Protein AF-A0A2S2NWE6-F1 (afdb_monomer)

pLDDT: mean 87.77, std 10.12, range [41.91, 96.5]

Solvent-accessible surface area (backbone atoms only — not comparable to full-atom values): 11213 Å² total; per-residue (Å²): 82,78,53,74,57,95,92,45,73,48,79,48,67,62,91,82,58,74,83,81,77,76,76,78,58,93,59,96,63,55,75,64,57,51,50,30,52,49,41,49,50,48,52,53,52,53,48,51,53,49,47,51,54,54,51,46,44,46,65,46,45,51,48,52,47,60,73,67,59,73,51,54,71,68,56,49,44,50,58,53,63,54,52,67,64,50,49,51,53,51,50,55,45,50,50,54,54,50,51,48,33,73,72,20,73,84,57,55,66,86,81,57,64,68,58,50,66,66,44,54,72,63,52,57,62,52,54,62,40,60,73,42,44,63,59,15,51,54,50,51,50,51,42,60,77,74,31,68,66,48,43,52,52,52,53,57,37,27,68,38,76,88,51,70,63,49,59,72,74,72,54,72,49,44,64,63,56,47,65,68,42,46,64,62,52,49,55,55,50,65,65,126

Nearest PDB structures (foldseek):
  1ki1-assembly2_D  TM=9.615E-01  e=1.460E-11  Homo sapiens
  7csr-assembly1_A  TM=9.207E-01  e=4.619E-09  Mus musculus
  7cso-assembly2_B  TM=9.139E-01  e=5.084E-09  Mus musculus
  1txd-assembly1_A  TM=9.450E-01  e=7.464E-08  Homo sapiens
  3kz1-assembly2_B  TM=9.283E-01  e=2.860E-07  Homo sapiens

InterPro domains:
  IPR000219 Dbl homology domain [PF00621] (40-190)
  IPR000219 Dbl homology domain [PS50010] (35-192)
  IPR000219 Dbl homology domain [SM00325] (39-192)
  IPR000219 Dbl homology domain [cd00160] (36-187)
  IPR001452 SH3 domain [PS50002] (1-22)
  IPR035899 Dbl homology (DH) domain superfamily [G3DSA:1.20.900.10] (24-191)
  IPR035899 Dbl homology (DH) domain superfamily [SSF48065] (24-189)
  IPR036028 SH3-like domain superfamily [SSF50044] (1-29)
  IPR051480 Endocytic & GEF Adapter [PTHR46006] (25-188)

Sequence (192 aa):
WRGELNGKTGLFPSNYVAPLSEVTIKVKLNKEERKRQQHIHELITTEQAYIEDMTAVHEVFEKPLHESGVLTTSDITKIFINWEEIIECNQIFLTSLRVRRDMSPAGIVRIVGDILCEHFPRMTRYVRFCSCQLNAAITLQKLTETNPAFCEVTKRCQSDSRIKGLPLSSFLIKPMQRITKYPLLVQKVCIK

Organism: Schizaphis graminum (NCBI:txid13262)

Mean predicted aligned error: 9.36 Å

Foldseek 3Di:
DWDDDPNDTDDDDPVVDDPPPPLPQVDPDDPLLVQLLVLLVVVLVVLVVLLLLLVLCCVLPLVLCVVVPLDDPVLSCLQCVCSVLQSVLSVVLSVVSVVQQVPDVSSRRPDDVVSVVVRVVSLCSLVRLVVSLVVSLVSVVCCCVPRVVSVVSQQVSLVDVSNVNDGPNVSSCSSVVVVVCVVVSVCSNPDD

Secondary structure (DSSP, 8-state):
-EEEETTEEEE--GGG----------S---HHHHHHHHHHHHHHHHHHHHHHHHHHHIIIIIHHHHHT-SS-HHHHHHHHTTHHHHHHHHHHHHHHHHHHHHHSGGG-----HHHHHHHGGGGGHHHHHHHHHHHHHHHHHHHHHH-HHHHHHHHHHHTSGGGTT--HHHHHTHHHHHHHHHHHHHHHHS--

Structure (mmCIF, N/CA/C/O backbone):
data_AF-A0A2S2NWE6-F1
#
_entry.id   AF-A0A2S2NWE6-F1
#
loop_
_atom_site.group_PDB
_atom_site.id
_atom_site.type_symbol
_atom_site.label_atom_id
_atom_site.label_alt_id
_atom_site.label_comp_id
_atom_site.label_asym_id
_atom_site.label_entity_id
_atom_site.label_seq_id
_atom_site.pdbx_PDB_ins_code
_atom_site.Cartn_x
_atom_site.Cartn_y
_atom_site.Cartn_z
_atom_site.occupancy
_atom_site.B_iso_or_equiv
_atom_site.auth_seq_id
_atom_site.auth_comp_id
_atom_site.auth_asym_id
_atom_site.auth_atom_id
_atom_site.pdbx_PDB_model_num
ATOM 1 N N . TRP A 1 1 ? 30.248 -16.350 9.557 1.00 78.00 1 TRP A N 1
ATOM 2 C CA . TRP A 1 1 ? 30.190 -17.089 8.280 1.00 78.00 1 TRP A CA 1
ATOM 3 C C . TRP A 1 1 ? 31.603 -17.450 7.853 1.00 78.00 1 TRP A C 1
ATOM 5 O O . TRP A 1 1 ? 32.515 -16.695 8.162 1.00 78.00 1 TRP A O 1
ATOM 15 N N . ARG A 1 2 ? 31.812 -18.613 7.224 1.00 85.12 2 ARG A N 1
ATOM 16 C CA . ARG A 1 2 ? 33.107 -19.009 6.639 1.00 85.12 2 ARG A CA 1
ATOM 17 C C . ARG A 1 2 ? 33.067 -18.721 5.140 1.00 85.12 2 ARG A C 1
ATOM 19 O O . ARG A 1 2 ? 32.047 -19.001 4.520 1.00 85.12 2 ARG A O 1
ATOM 26 N N . GLY A 1 3 ? 34.150 -18.212 4.563 1.00 85.50 3 GLY A N 1
ATOM 27 C CA . GLY A 1 3 ? 34.269 -18.088 3.108 1.00 85.50 3 GLY A CA 1
ATOM 28 C C . GLY A 1 3 ? 35.688 -17.806 2.645 1.00 85.50 3 GLY A C 1
ATOM 29 O O . GLY A 1 3 ? 36.614 -17.733 3.454 1.00 85.50 3 GLY A O 1
ATOM 30 N N . GLU A 1 4 ? 35.842 -17.703 1.331 1.00 90.06 4 GLU A N 1
ATOM 31 C CA . GLU A 1 4 ? 37.127 -17.654 0.642 1.00 90.06 4 GLU A CA 1
ATOM 32 C C . GLU A 1 4 ? 37.189 -16.441 -0.293 1.00 90.06 4 GLU A C 1
ATOM 34 O O . GLU A 1 4 ? 36.226 -16.144 -1.001 1.00 90.06 4 GLU A O 1
ATOM 39 N N . LEU A 1 5 ? 38.326 -15.742 -0.300 1.00 81.06 5 LEU A N 1
ATOM 40 C CA . LEU A 1 5 ? 38.621 -14.673 -1.252 1.00 81.06 5 LEU A CA 1
ATOM 41 C C . LEU A 1 5 ? 40.084 -14.776 -1.694 1.00 81.06 5 LEU A C 1
ATOM 43 O O . LEU A 1 5 ? 40.988 -14.747 -0.859 1.00 81.06 5 LEU A O 1
ATOM 47 N N . ASN A 1 6 ? 40.321 -14.876 -3.005 1.00 83.06 6 ASN A N 1
ATOM 48 C CA . ASN A 1 6 ? 41.659 -14.998 -3.606 1.00 83.06 6 ASN A CA 1
ATOM 49 C C . ASN A 1 6 ? 42.508 -16.126 -2.982 1.00 83.06 6 ASN A C 1
ATOM 51 O O . ASN A 1 6 ? 43.669 -15.915 -2.629 1.00 83.06 6 ASN A O 1
ATOM 55 N N . GLY A 1 7 ? 41.910 -17.307 -2.785 1.00 85.81 7 GLY A N 1
ATOM 56 C CA . GLY A 1 7 ? 42.586 -18.478 -2.214 1.00 85.81 7 GLY A CA 1
ATOM 57 C C . GLY A 1 7 ? 42.833 -18.409 -0.703 1.00 85.81 7 GLY A C 1
ATOM 58 O O . GLY A 1 7 ? 43.419 -19.326 -0.133 1.00 85.81 7 GLY A O 1
ATOM 59 N N . LYS A 1 8 ? 42.400 -17.339 -0.021 1.00 83.06 8 LYS A N 1
ATOM 60 C CA . LYS A 1 8 ? 42.476 -17.222 1.440 1.00 83.06 8 LYS A CA 1
ATOM 61 C C . LYS A 1 8 ? 41.114 -17.513 2.054 1.00 83.06 8 LYS A C 1
ATOM 63 O O . LYS A 1 8 ? 40.145 -16.808 1.781 1.00 83.06 8 LYS A O 1
ATOM 68 N N . THR A 1 9 ? 41.058 -18.530 2.911 1.00 92.75 9 THR A N 1
ATOM 69 C CA . THR A 1 9 ? 39.847 -18.906 3.655 1.00 92.75 9 THR A CA 1
ATOM 70 C C . THR A 1 9 ? 39.841 -18.261 5.039 1.00 92.75 9 THR A C 1
ATOM 72 O O . THR A 1 9 ? 40.852 -18.289 5.739 1.00 92.75 9 THR A O 1
ATOM 75 N N . GLY A 1 10 ? 38.698 -17.716 5.461 1.00 91.75 10 GLY A N 1
ATOM 76 C CA . GLY A 1 10 ? 38.548 -17.075 6.766 1.00 91.75 10 GLY A CA 1
ATOM 77 C C . GLY A 1 10 ? 37.114 -17.050 7.294 1.00 91.75 10 GLY A C 1
ATOM 78 O O . GLY A 1 10 ? 36.158 -17.429 6.613 1.00 91.75 10 GLY A O 1
ATOM 79 N N . LEU A 1 11 ? 36.978 -16.608 8.545 1.00 91.38 11 LEU A N 1
ATOM 80 C CA . LEU A 1 11 ? 35.694 -16.310 9.175 1.00 91.38 11 LEU A CA 1
ATOM 81 C C . LEU A 1 11 ? 35.409 -14.813 9.051 1.00 91.38 11 LEU A C 1
ATOM 83 O O . LEU A 1 11 ? 36.285 -13.995 9.315 1.00 91.38 11 LEU A O 1
ATOM 87 N N . PHE A 1 12 ? 34.179 -14.457 8.691 1.00 86.44 12 PHE A N 1
ATOM 88 C CA . PHE A 1 12 ? 33.716 -13.074 8.643 1.00 86.44 12 PHE A CA 1
ATOM 89 C C . PHE A 1 12 ? 32.354 -12.907 9.339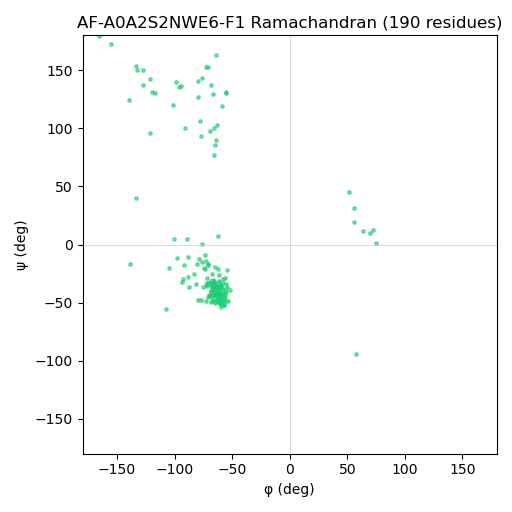 1.00 86.44 12 PHE A C 1
ATOM 91 O O . PHE A 1 12 ? 31.544 -13.850 9.370 1.00 86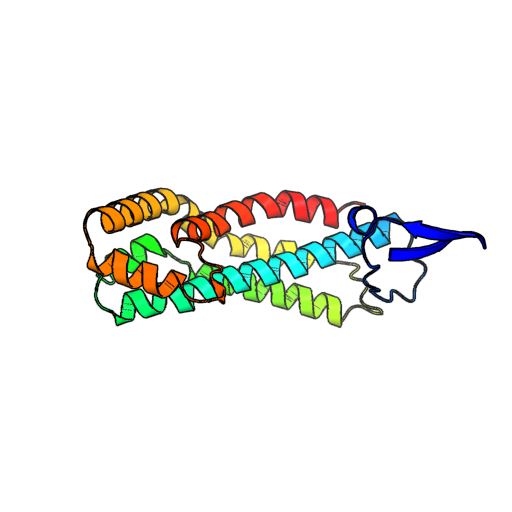.44 12 PHE A O 1
ATOM 98 N N . PRO A 1 13 ? 32.079 -11.724 9.916 1.00 82.69 13 PRO A N 1
ATOM 99 C CA . PRO A 1 13 ? 30.805 -11.443 10.571 1.00 82.69 13 PRO A CA 1
ATOM 100 C C . PRO A 1 13 ? 29.640 -11.374 9.569 1.00 82.69 13 PRO A C 1
ATOM 102 O O . PRO A 1 13 ? 29.756 -10.763 8.507 1.00 82.69 13 PRO A O 1
ATOM 105 N N . SER A 1 14 ? 28.495 -11.977 9.909 1.00 76.19 14 SER A N 1
ATOM 106 C CA . SER A 1 14 ? 27.290 -12.008 9.052 1.00 76.19 14 SER A CA 1
ATOM 107 C C . SER A 1 14 ? 26.770 -10.623 8.693 1.00 76.19 14 SER A C 1
ATOM 109 O O . SER A 1 14 ? 26.195 -10.433 7.636 1.00 76.19 14 SER A O 1
ATOM 111 N N . ASN A 1 15 ? 26.919 -9.666 9.605 1.00 77.94 15 ASN A N 1
ATOM 112 C CA . ASN A 1 15 ? 26.377 -8.315 9.494 1.00 77.94 15 ASN A CA 1
ATOM 113 C C . ASN A 1 15 ? 27.129 -7.433 8.485 1.00 77.94 15 ASN A C 1
ATOM 115 O O . ASN A 1 15 ? 26.659 -6.344 8.176 1.00 77.94 15 ASN A O 1
ATOM 119 N N . TYR A 1 16 ? 28.271 -7.897 7.969 1.00 70.62 16 TYR A N 1
ATOM 120 C CA . TYR A 1 16 ? 29.040 -7.220 6.920 1.00 70.62 16 TYR A CA 1
ATOM 121 C C . TYR A 1 16 ? 28.811 -7.834 5.531 1.00 70.62 16 TYR A C 1
ATOM 123 O O . TYR A 1 16 ? 29.454 -7.423 4.567 1.00 70.62 16 TYR A O 1
ATOM 131 N N . VAL A 1 17 ? 27.906 -8.812 5.411 1.00 73.88 17 VAL A N 1
ATOM 132 C CA . VAL A 1 17 ? 27.570 -9.464 4.143 1.00 73.88 17 VAL A CA 1
ATOM 133 C C . VAL A 1 17 ? 26.059 -9.579 3.958 1.00 73.88 17 VAL A C 1
ATOM 135 O O . VAL A 1 17 ? 25.299 -9.666 4.917 1.00 73.88 17 VAL A O 1
ATOM 138 N N . ALA A 1 18 ? 25.620 -9.626 2.706 1.00 68.38 18 ALA A N 1
ATOM 139 C CA . ALA A 1 18 ? 24.271 -10.040 2.346 1.00 68.38 18 ALA A CA 1
ATOM 140 C C . ALA A 1 18 ? 24.380 -11.240 1.396 1.00 68.38 18 ALA A C 1
ATOM 142 O O . ALA A 1 18 ? 25.287 -11.245 0.555 1.00 68.38 18 ALA A O 1
ATOM 143 N N . PRO A 1 19 ? 23.493 -12.247 1.492 1.00 68.19 19 PRO A N 1
ATOM 144 C CA . PRO A 1 19 ? 23.399 -13.274 0.466 1.00 68.19 19 PRO A CA 1
ATOM 145 C C . PRO A 1 19 ? 23.170 -12.591 -0.882 1.00 68.19 19 PRO A C 1
ATOM 147 O O . PRO A 1 19 ? 22.274 -11.750 -1.004 1.00 68.19 19 PRO A O 1
ATOM 150 N N . LEU A 1 20 ? 23.957 -12.948 -1.897 1.00 56.75 20 LEU A N 1
ATOM 151 C CA . LEU A 1 20 ? 23.545 -12.66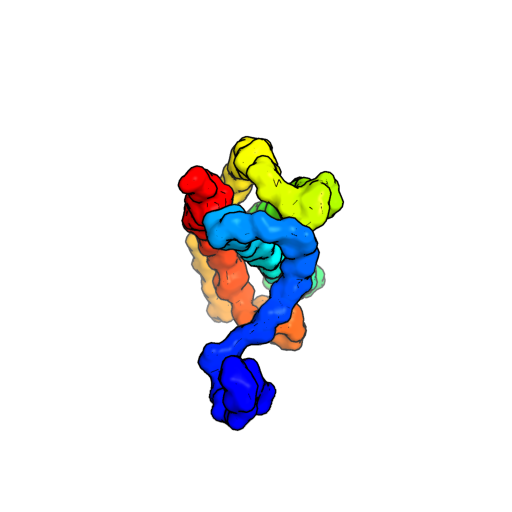8 -3.265 1.00 56.75 20 LEU A CA 1
ATOM 152 C C . LEU A 1 20 ? 22.263 -13.470 -3.494 1.00 56.75 20 LEU A C 1
ATOM 154 O O . LEU A 1 20 ? 22.302 -14.684 -3.661 1.00 56.75 20 LEU A O 1
ATOM 158 N N . SER A 1 21 ? 21.115 -12.793 -3.463 1.00 53.19 21 SER A N 1
ATOM 159 C CA . SER A 1 21 ? 19.930 -13.317 -4.127 1.00 53.19 21 SER A CA 1
ATOM 160 C C . SER A 1 21 ? 20.269 -13.313 -5.610 1.00 53.19 21 SER A C 1
ATOM 162 O O . SER A 1 21 ? 20.303 -12.266 -6.259 1.00 53.19 21 SER A O 1
ATOM 164 N N . GLU A 1 22 ? 20.642 -14.477 -6.133 1.00 45.78 22 GLU A N 1
ATOM 165 C CA . GLU A 1 22 ? 20.816 -14.660 -7.564 1.00 45.78 22 GLU A CA 1
ATOM 166 C C . GLU A 1 22 ? 19.458 -14.468 -8.238 1.00 45.78 22 GLU A C 1
ATOM 168 O O . GLU A 1 22 ? 18.701 -15.403 -8.472 1.00 45.78 22 GLU A O 1
ATOM 173 N N . VAL A 1 23 ? 19.153 -13.231 -8.617 1.00 48.88 23 VAL A N 1
ATOM 174 C CA . VAL A 1 23 ? 18.440 -13.038 -9.870 1.00 48.88 23 VAL A CA 1
ATOM 175 C C . VAL A 1 23 ? 19.466 -13.421 -10.930 1.00 48.88 23 VAL A C 1
ATOM 177 O O . VAL A 1 23 ? 20.381 -12.648 -11.215 1.00 48.88 23 VAL A O 1
ATOM 180 N N . THR A 1 24 ? 19.397 -14.656 -11.433 1.00 41.91 24 THR A N 1
ATOM 181 C CA . THR A 1 24 ? 20.299 -15.179 -12.467 1.00 41.91 24 THR A CA 1
ATOM 182 C C . THR A 1 24 ? 20.073 -14.418 -13.775 1.00 41.91 24 THR A C 1
ATOM 184 O O . THR A 1 24 ? 19.440 -14.900 -14.714 1.00 41.91 24 THR A O 1
ATOM 187 N N . ILE A 1 25 ? 20.594 -13.197 -13.862 1.00 50.50 25 ILE A N 1
ATOM 188 C CA . ILE A 1 25 ? 20.635 -12.442 -15.106 1.00 50.50 25 ILE A CA 1
ATOM 189 C C . ILE A 1 25 ? 21.785 -13.035 -15.926 1.00 50.50 25 ILE A C 1
ATOM 191 O O . ILE A 1 25 ? 22.940 -12.645 -15.774 1.00 50.50 25 ILE A O 1
ATOM 195 N N . LYS A 1 26 ? 21.471 -14.005 -16.798 1.00 48.44 26 LYS A N 1
ATOM 196 C CA . LYS A 1 26 ? 22.408 -14.696 -17.719 1.00 48.44 26 LYS A CA 1
ATOM 197 C C . LYS A 1 26 ? 23.082 -13.774 -18.759 1.00 48.44 26 LYS A C 1
ATOM 199 O O . LYS A 1 26 ? 23.771 -14.252 -19.654 1.00 48.44 26 LYS A O 1
ATOM 204 N N . VAL A 1 27 ? 22.903 -12.459 -18.660 1.00 56.19 27 VAL A N 1
ATOM 205 C CA . VAL A 1 27 ? 23.413 -11.456 -19.601 1.00 56.19 27 VAL A CA 1
ATOM 206 C C . VAL A 1 27 ? 24.391 -10.547 -18.859 1.00 56.19 27 VAL A C 1
ATOM 208 O O . VAL A 1 27 ? 24.069 -10.033 -17.788 1.00 56.19 27 VAL A O 1
ATOM 211 N N . LYS A 1 28 ? 25.589 -10.316 -19.417 1.00 61.81 28 LYS A N 1
ATOM 212 C CA . LYS A 1 28 ? 26.537 -9.313 -18.899 1.00 61.81 28 LYS A CA 1
ATOM 213 C C . LYS A 1 28 ? 25.936 -7.909 -19.054 1.00 61.81 28 LYS A C 1
ATOM 215 O O . LYS A 1 28 ? 26.174 -7.231 -20.045 1.00 61.81 28 LYS A O 1
ATOM 220 N N . LEU A 1 29 ? 25.139 -7.487 -18.077 1.00 71.12 29 LEU A N 1
ATOM 221 C CA . LEU A 1 29 ? 24.645 -6.118 -17.964 1.00 71.12 29 LEU A CA 1
ATOM 222 C C . LEU A 1 29 ? 25.752 -5.197 -17.444 1.00 71.12 29 LEU A C 1
ATOM 224 O O . LEU A 1 29 ? 26.529 -5.590 -16.564 1.00 71.12 29 LEU A O 1
ATOM 228 N N . ASN A 1 30 ? 25.798 -3.963 -17.954 1.00 81.69 30 ASN A N 1
ATOM 229 C CA . ASN A 1 30 ? 26.640 -2.923 -17.371 1.00 81.69 30 ASN A CA 1
ATOM 230 C C . ASN A 1 30 ? 26.160 -2.596 -15.936 1.00 81.69 30 ASN A C 1
ATOM 232 O O . ASN A 1 30 ? 25.067 -2.977 -15.503 1.00 81.69 30 ASN A O 1
ATOM 236 N N . LYS A 1 31 ? 27.016 -1.931 -15.153 1.00 84.06 31 LYS A N 1
ATOM 237 C CA . LYS A 1 31 ? 26.739 -1.635 -13.737 1.00 84.06 31 LYS A CA 1
ATOM 238 C C . LYS A 1 31 ? 25.464 -0.798 -13.557 1.00 84.06 31 LYS A C 1
ATOM 240 O O . LYS A 1 31 ? 24.743 -1.000 -12.583 1.00 84.06 31 LYS A O 1
ATOM 245 N N . GLU A 1 32 ? 25.193 0.103 -14.496 1.00 85.19 32 GLU A N 1
ATOM 246 C CA . GLU A 1 32 ? 24.025 0.989 -14.504 1.00 85.19 32 GLU A CA 1
ATOM 247 C C . GLU A 1 32 ? 22.727 0.216 -14.737 1.00 85.19 32 GLU A C 1
ATOM 249 O O . GLU A 1 32 ? 21.809 0.316 -13.927 1.00 85.19 32 GLU A O 1
ATOM 254 N N . GLU A 1 33 ? 22.674 -0.646 -15.753 1.00 85.56 33 GLU A N 1
ATOM 255 C CA . GLU A 1 33 ? 21.485 -1.440 -16.062 1.00 85.56 33 GLU A CA 1
ATOM 256 C C . GLU A 1 33 ? 21.201 -2.464 -14.963 1.00 85.56 33 GLU A C 1
ATOM 258 O O . GLU A 1 33 ? 20.048 -2.661 -14.593 1.00 85.56 33 GLU A O 1
ATOM 263 N N . ARG A 1 34 ? 22.234 -3.054 -14.343 1.00 86.44 34 ARG A N 1
ATOM 264 C CA . ARG A 1 34 ? 22.037 -3.909 -13.160 1.00 86.44 34 ARG A CA 1
ATOM 265 C C . ARG A 1 34 ? 21.370 -3.141 -12.017 1.00 86.44 34 ARG A C 1
ATOM 267 O O . ARG A 1 34 ? 20.452 -3.659 -11.385 1.00 86.44 34 ARG A O 1
ATOM 274 N N . LYS A 1 35 ? 21.817 -1.908 -11.761 1.00 88.50 35 LYS A N 1
ATOM 275 C CA . LYS A 1 35 ? 21.239 -1.044 -10.726 1.00 88.50 35 LYS A CA 1
ATOM 276 C C . LYS A 1 35 ? 19.800 -0.647 -11.075 1.00 88.50 35 LYS A C 1
ATOM 278 O O . LYS A 1 35 ? 18.936 -0.684 -10.205 1.00 88.50 35 LYS A O 1
ATOM 283 N N . ARG A 1 36 ? 19.517 -0.350 -12.347 1.00 90.12 36 ARG A N 1
ATOM 284 C CA . ARG A 1 36 ? 18.162 -0.053 -12.829 1.00 90.12 36 ARG A CA 1
ATOM 285 C C . ARG A 1 36 ? 17.220 -1.244 -12.644 1.00 90.12 36 ARG A C 1
ATOM 287 O O . ARG A 1 36 ? 16.141 -1.074 -12.084 1.00 90.12 36 ARG A O 1
ATOM 294 N N . GLN A 1 37 ? 17.649 -2.454 -13.011 1.00 90.81 37 GLN A N 1
ATOM 295 C CA . GLN A 1 37 ? 16.872 -3.679 -12.778 1.00 90.81 37 GLN A CA 1
ATOM 296 C C . GLN A 1 37 ? 16.632 -3.934 -11.283 1.00 90.81 37 GLN A C 1
ATOM 298 O O . GLN A 1 37 ? 15.529 -4.317 -10.895 1.00 90.81 37 GLN A O 1
ATOM 303 N N . GLN A 1 38 ? 17.615 -3.648 -10.423 1.00 90.56 38 GLN A N 1
ATOM 304 C CA . GLN A 1 38 ? 17.435 -3.734 -8.972 1.00 90.56 38 GLN A CA 1
ATOM 305 C C . GLN A 1 38 ? 16.373 -2.747 -8.464 1.00 90.56 38 GLN A C 1
ATOM 307 O O . GLN A 1 38 ? 15.548 -3.128 -7.638 1.00 90.56 38 GLN A O 1
ATOM 312 N N . HIS A 1 39 ? 16.341 -1.515 -8.978 1.00 91.56 39 HIS A N 1
ATOM 313 C CA . HIS A 1 39 ? 15.309 -0.534 -8.623 1.00 91.56 39 HIS A CA 1
ATOM 314 C C . HIS A 1 39 ? 13.914 -0.920 -9.133 1.00 91.56 39 HIS A C 1
ATOM 316 O O . HIS A 1 39 ? 12.929 -0.705 -8.431 1.00 91.56 39 HIS A O 1
ATOM 322 N N . ILE A 1 40 ? 13.810 -1.539 -10.313 1.00 91.75 40 ILE A N 1
ATOM 323 C CA . ILE A 1 40 ? 12.538 -2.084 -10.820 1.00 91.75 40 ILE A CA 1
ATOM 324 C C . ILE A 1 40 ? 12.057 -3.232 -9.925 1.00 91.75 40 ILE A C 1
ATOM 326 O O . ILE A 1 40 ? 10.887 -3.288 -9.549 1.00 91.75 40 ILE A O 1
ATOM 330 N N . HIS A 1 41 ? 12.964 -4.126 -9.531 1.00 91.81 41 HIS A N 1
ATOM 331 C CA . HIS A 1 41 ? 12.648 -5.207 -8.606 1.00 91.81 41 HIS A CA 1
ATOM 332 C C . HIS A 1 41 ? 12.227 -4.680 -7.224 1.00 91.81 41 HIS A C 1
ATOM 334 O O . HIS A 1 41 ? 11.253 -5.164 -6.647 1.00 91.81 41 HIS A O 1
ATOM 340 N N . GLU A 1 42 ? 12.924 -3.667 -6.703 1.00 93.31 42 GLU A N 1
ATOM 341 C CA . GLU A 1 42 ? 12.571 -2.957 -5.468 1.00 93.31 42 GLU A CA 1
ATOM 342 C C . GLU A 1 42 ? 11.167 -2.342 -5.569 1.00 93.31 42 GLU A C 1
ATOM 344 O O . GLU A 1 42 ? 10.358 -2.511 -4.657 1.00 93.31 42 GLU A O 1
ATOM 349 N N . LEU A 1 43 ? 10.832 -1.694 -6.690 1.00 93.25 43 LEU A N 1
ATOM 350 C CA . LEU A 1 43 ? 9.496 -1.149 -6.930 1.00 93.25 43 LEU A CA 1
ATOM 351 C C . LEU A 1 43 ? 8.426 -2.246 -6.834 1.00 93.25 43 LEU A C 1
ATOM 353 O O . LEU A 1 43 ? 7.500 -2.102 -6.041 1.00 93.25 43 LEU A O 1
ATOM 357 N N . ILE A 1 44 ? 8.587 -3.357 -7.562 1.00 94.00 44 ILE A N 1
ATOM 358 C CA . ILE A 1 44 ? 7.631 -4.480 -7.563 1.00 94.00 44 ILE A CA 1
ATOM 359 C C . ILE A 1 44 ? 7.499 -5.106 -6.171 1.00 94.00 44 ILE A C 1
ATOM 361 O O . ILE A 1 44 ? 6.393 -5.351 -5.697 1.00 94.00 44 ILE A O 1
ATOM 365 N N . THR A 1 45 ? 8.626 -5.360 -5.506 1.00 94.69 45 THR A N 1
ATOM 366 C CA . THR A 1 45 ? 8.652 -6.027 -4.197 1.00 94.69 45 THR A CA 1
ATOM 367 C C . THR A 1 45 ? 8.011 -5.153 -3.125 1.00 94.69 45 THR A C 1
ATOM 369 O O . THR A 1 45 ? 7.212 -5.629 -2.323 1.00 94.69 45 THR A O 1
ATOM 372 N N . THR A 1 46 ? 8.327 -3.857 -3.121 1.00 95.31 46 THR A N 1
ATOM 373 C CA . THR A 1 46 ? 7.746 -2.924 -2.150 1.00 95.31 46 THR A CA 1
ATOM 374 C C . THR A 1 46 ? 6.276 -2.629 -2.434 1.00 95.31 46 THR A C 1
ATOM 376 O O . THR A 1 46 ? 5.544 -2.338 -1.494 1.00 95.31 46 THR A O 1
ATOM 379 N N . GLU A 1 47 ? 5.837 -2.702 -3.694 1.00 95.44 47 GLU A N 1
ATOM 380 C CA . GLU A 1 47 ? 4.422 -2.583 -4.063 1.00 95.44 47 GLU A CA 1
ATOM 381 C C . GLU A 1 47 ? 3.627 -3.805 -3.593 1.00 95.44 47 GLU A C 1
ATOM 383 O O . GLU A 1 47 ? 2.582 -3.649 -2.972 1.00 95.44 47 GLU A O 1
ATOM 388 N N . GLN A 1 48 ? 4.168 -5.013 -3.785 1.00 96.00 48 GLN A N 1
ATOM 389 C CA . GLN A 1 48 ? 3.572 -6.239 -3.253 1.00 96.00 48 GLN A CA 1
ATOM 390 C C . GLN A 1 48 ? 3.413 -6.173 -1.732 1.00 96.00 48 GLN A C 1
ATOM 392 O O . GLN A 1 48 ? 2.314 -6.381 -1.231 1.00 96.00 48 GLN A O 1
ATOM 397 N N . ALA A 1 49 ? 4.485 -5.838 -1.008 1.00 95.00 49 ALA A N 1
ATOM 398 C CA . ALA A 1 49 ? 4.438 -5.739 0.450 1.00 95.00 49 ALA A CA 1
ATOM 399 C C . ALA A 1 49 ? 3.448 -4.661 0.928 1.00 95.00 49 ALA A C 1
ATOM 401 O O . ALA A 1 49 ? 2.765 -4.840 1.932 1.00 95.00 49 ALA A O 1
ATOM 402 N N . TYR A 1 50 ? 3.347 -3.543 0.199 1.00 95.56 50 TYR A N 1
ATOM 403 C CA . TYR A 1 50 ? 2.363 -2.506 0.494 1.00 95.56 50 TYR A CA 1
ATOM 404 C C . TYR A 1 50 ? 0.931 -3.028 0.338 1.00 95.56 50 TYR A C 1
ATOM 406 O O . TYR A 1 50 ? 0.129 -2.855 1.249 1.00 95.56 50 TYR A O 1
ATOM 414 N N . ILE A 1 51 ? 0.609 -3.708 -0.764 1.00 95.81 51 ILE A N 1
ATOM 415 C CA . ILE A 1 51 ? -0.739 -4.246 -0.987 1.00 95.81 51 ILE A CA 1
ATOM 416 C C . ILE A 1 51 ? -1.079 -5.354 0.016 1.00 95.81 51 ILE A C 1
ATOM 418 O O . ILE A 1 51 ? -2.208 -5.401 0.499 1.00 95.81 51 ILE A O 1
ATOM 422 N N . GLU A 1 52 ? -0.118 -6.208 0.373 1.00 94.88 52 GLU A N 1
ATOM 423 C CA . GLU A 1 52 ? -0.284 -7.218 1.427 1.00 94.88 52 GLU A CA 1
ATOM 424 C C . GLU A 1 52 ? -0.643 -6.574 2.769 1.00 94.88 52 GLU A C 1
ATOM 426 O O . GLU A 1 52 ? -1.630 -6.971 3.386 1.00 94.88 52 GLU A O 1
ATOM 431 N N . ASP A 1 53 ? 0.095 -5.538 3.185 1.00 94.19 53 ASP A N 1
ATOM 432 C CA . ASP A 1 53 ? -0.202 -4.791 4.412 1.00 94.19 53 ASP A CA 1
ATOM 433 C C . ASP A 1 53 ? -1.606 -4.158 4.355 1.00 94.19 53 ASP A C 1
ATOM 435 O O . ASP A 1 53 ? -2.363 -4.223 5.324 1.00 94.19 53 ASP A O 1
ATOM 439 N N . MET A 1 54 ? -1.973 -3.547 3.224 1.00 94.75 54 MET A N 1
ATOM 440 C CA . MET A 1 54 ? -3.273 -2.889 3.047 1.00 94.75 54 MET A CA 1
ATOM 441 C C . MET A 1 54 ? -4.435 -3.894 3.062 1.00 94.75 54 MET A C 1
ATOM 443 O O . MET A 1 54 ? -5.465 -3.650 3.693 1.00 94.75 54 MET A O 1
ATOM 447 N N . THR A 1 55 ? -4.258 -5.043 2.410 1.00 95.06 55 THR A N 1
ATOM 448 C CA . THR A 1 55 ? -5.250 -6.128 2.362 1.00 95.06 55 THR A CA 1
ATOM 449 C C . THR A 1 55 ? -5.409 -6.780 3.732 1.00 95.06 55 THR A C 1
ATOM 451 O O . THR A 1 55 ? -6.531 -7.022 4.172 1.00 95.06 55 THR A O 1
ATOM 454 N N . ALA A 1 56 ? -4.306 -6.983 4.461 1.00 94.44 56 ALA A N 1
ATOM 455 C CA . ALA A 1 56 ? -4.353 -7.486 5.829 1.00 94.44 56 ALA A CA 1
ATOM 456 C C . ALA A 1 56 ? -5.168 -6.560 6.741 1.00 94.44 56 ALA A C 1
ATOM 458 O O . ALA A 1 56 ? -5.936 -7.042 7.565 1.00 94.44 56 ALA A O 1
ATOM 459 N N . VAL A 1 57 ? -5.069 -5.239 6.571 1.00 94.06 57 VAL A N 1
ATOM 460 C CA . VAL A 1 57 ? -5.878 -4.283 7.346 1.00 94.06 57 VAL A CA 1
ATOM 461 C C . VAL A 1 57 ? -7.368 -4.417 7.045 1.00 94.06 57 VAL A C 1
ATOM 463 O O . VAL A 1 57 ? -8.173 -4.434 7.975 1.00 94.06 57 VAL A O 1
ATOM 466 N N . HIS A 1 58 ? -7.731 -4.554 5.771 1.00 92.81 58 HIS A N 1
ATOM 467 C CA . HIS A 1 58 ? -9.120 -4.769 5.369 1.00 92.81 58 HIS A CA 1
ATOM 468 C C . HIS A 1 58 ? -9.684 -6.066 5.986 1.00 92.81 58 HIS A C 1
ATOM 470 O O . HIS A 1 58 ? -10.764 -6.085 6.572 1.00 92.81 58 HIS A O 1
ATOM 476 N N . GLU A 1 59 ? -8.922 -7.159 5.937 1.00 93.00 59 GLU A N 1
ATOM 477 C CA . GLU A 1 59 ? -9.376 -8.453 6.453 1.00 93.00 59 GLU A CA 1
ATOM 478 C C . GLU A 1 59 ? -9.366 -8.565 7.979 1.00 93.00 59 GLU A C 1
ATOM 480 O O . GLU A 1 59 ? -10.236 -9.224 8.544 1.00 93.00 59 GLU A O 1
ATOM 485 N N . VAL A 1 60 ? -8.378 -7.967 8.644 1.00 93.88 60 VAL A N 1
ATOM 486 C CA . VAL A 1 60 ? -8.159 -8.131 10.088 1.00 93.88 60 VAL A CA 1
ATOM 487 C C . VAL A 1 60 ? -8.839 -7.040 10.902 1.00 93.88 60 VAL A C 1
ATOM 489 O O . VAL A 1 60 ? -9.255 -7.313 12.022 1.00 93.88 60 VAL A O 1
ATOM 492 N N . PHE A 1 61 ? -8.963 -5.817 10.383 1.00 92.25 61 PHE A N 1
ATOM 493 C CA . PHE A 1 61 ? -9.602 -4.715 11.106 1.00 92.25 61 PHE A CA 1
ATOM 494 C C . PHE A 1 61 ? -10.968 -4.364 10.534 1.00 92.25 61 PHE A C 1
ATOM 496 O O . PHE A 1 61 ? -11.941 -4.369 11.281 1.00 92.25 61 PHE A O 1
ATOM 503 N N . GLU A 1 62 ? -11.063 -4.062 9.239 1.00 91.56 62 GLU A N 1
ATOM 504 C CA . GLU A 1 62 ? -12.299 -3.520 8.660 1.00 91.56 62 GLU A CA 1
ATOM 505 C C . GLU A 1 62 ? -13.457 -4.524 8.727 1.00 91.56 62 GLU A C 1
ATOM 507 O O . GLU A 1 62 ? -14.510 -4.192 9.276 1.00 91.56 62 GLU A O 1
ATOM 512 N N . LYS A 1 63 ? -13.248 -5.773 8.281 1.00 91.50 63 LYS A N 1
ATOM 513 C CA . LYS A 1 63 ? -14.285 -6.819 8.351 1.00 91.50 63 LYS A CA 1
ATOM 514 C C . LYS A 1 63 ? -14.741 -7.110 9.790 1.00 91.50 63 LYS A C 1
ATOM 516 O O . LYS A 1 63 ? -15.941 -6.998 10.040 1.00 91.50 63 LYS A O 1
ATOM 521 N N . PRO A 1 64 ? -13.856 -7.381 10.775 1.00 91.25 64 PRO A N 1
ATOM 522 C CA . PRO A 1 64 ? -14.304 -7.637 12.147 1.00 91.25 64 PRO A CA 1
ATOM 523 C C . PRO A 1 64 ? -14.947 -6.423 12.827 1.00 91.25 64 PRO A C 1
ATOM 525 O O . PRO A 1 64 ? -15.854 -6.585 13.644 1.00 91.25 64 PRO A O 1
ATOM 528 N N . LEU A 1 65 ? -14.523 -5.197 12.501 1.00 90.94 65 LEU A N 1
ATOM 529 C CA . LEU A 1 65 ? -15.179 -3.983 13.001 1.00 90.94 65 LEU A CA 1
ATOM 530 C C . LEU A 1 65 ? -16.591 -3.821 12.432 1.00 90.94 65 LEU A C 1
ATOM 532 O O . LEU A 1 65 ? -17.483 -3.383 13.155 1.00 90.94 65 LEU A O 1
ATOM 536 N N . HIS A 1 66 ? -16.805 -4.215 11.177 1.00 89.50 66 HIS A N 1
ATOM 537 C CA . HIS A 1 66 ? -18.128 -4.226 10.564 1.00 89.50 66 HIS A CA 1
ATOM 538 C C . HIS A 1 66 ? -19.027 -5.332 11.142 1.00 89.50 66 HIS A C 1
ATOM 540 O O . HIS A 1 66 ? -20.178 -5.078 11.485 1.00 89.50 66 HIS A O 1
ATOM 546 N N . GLU A 1 67 ? -18.505 -6.551 11.296 1.00 90.88 67 GLU A N 1
ATOM 547 C CA . GLU A 1 67 ? -19.249 -7.715 11.806 1.00 90.88 67 GLU A CA 1
ATOM 548 C C . GLU A 1 67 ? -19.577 -7.620 13.301 1.00 90.88 67 GLU A C 1
ATOM 550 O O . GLU A 1 67 ? -20.628 -8.085 13.736 1.00 90.88 67 GLU A O 1
ATOM 555 N N . SER A 1 68 ? -18.701 -7.004 14.098 1.00 89.62 68 SER A N 1
ATOM 556 C CA . SER A 1 68 ? -18.916 -6.852 15.542 1.00 89.62 68 SER A CA 1
ATOM 557 C C . SER A 1 68 ? -20.019 -5.852 15.901 1.00 89.62 68 SER A C 1
ATOM 559 O O . SER A 1 68 ? -20.479 -5.849 17.041 1.00 89.62 68 SER A O 1
ATOM 561 N N . GLY A 1 69 ? -20.427 -4.984 14.966 1.00 88.44 69 GLY A N 1
ATOM 562 C CA . GLY A 1 69 ? -21.455 -3.965 15.196 1.00 88.44 69 GLY A CA 1
ATOM 563 C C . GLY A 1 69 ? -21.080 -2.906 16.240 1.00 88.44 69 GLY A C 1
ATOM 564 O O . GLY A 1 69 ? -21.940 -2.136 16.662 1.00 88.44 69 GLY A O 1
ATOM 565 N N . VAL A 1 70 ? -19.810 -2.842 16.666 1.00 90.25 70 VAL A N 1
ATOM 566 C CA . VAL A 1 70 ? -19.344 -1.878 17.682 1.00 90.25 70 VAL A CA 1
ATOM 567 C C . VAL A 1 70 ? -19.291 -0.438 17.167 1.00 90.25 70 VAL A C 1
ATOM 569 O O . VAL A 1 70 ? -19.223 0.498 17.965 1.00 90.25 70 VAL A O 1
ATOM 572 N N . LEU A 1 71 ? -19.299 -0.264 15.842 1.00 89.88 71 LEU A N 1
ATOM 573 C CA . LEU A 1 71 ? -19.273 1.015 15.143 1.00 89.88 71 LEU A CA 1
ATOM 574 C C . LEU A 1 71 ? -20.415 1.091 14.133 1.00 89.88 71 LEU A C 1
ATOM 576 O O . LEU A 1 71 ? -20.814 0.089 13.540 1.00 89.88 71 LEU A O 1
ATOM 580 N N . THR A 1 72 ? -20.901 2.307 13.887 1.00 89.94 72 THR A N 1
ATOM 581 C CA . THR A 1 72 ? -21.831 2.544 12.781 1.00 89.94 72 THR A CA 1
ATOM 582 C C . THR A 1 72 ? -21.100 2.435 11.444 1.00 89.94 72 THR A C 1
ATOM 584 O O . THR A 1 72 ? -19.914 2.761 11.349 1.00 89.94 72 THR A O 1
ATOM 587 N N . THR A 1 73 ? -21.810 2.068 10.374 1.00 88.56 73 THR A N 1
ATOM 588 C CA . THR A 1 73 ? -21.246 2.056 9.011 1.00 88.56 73 THR A CA 1
ATOM 589 C C . THR A 1 73 ? -20.639 3.412 8.641 1.00 88.56 73 THR A C 1
ATOM 591 O O . THR A 1 73 ? -19.571 3.467 8.045 1.00 88.56 73 THR A O 1
ATOM 594 N N . SER A 1 74 ? -21.260 4.514 9.081 1.00 89.31 74 SER A N 1
ATOM 595 C CA . SER A 1 74 ? -20.725 5.871 8.906 1.00 89.31 74 SER A CA 1
ATOM 596 C C . SER A 1 74 ? -19.344 6.038 9.549 1.00 89.31 74 SER A C 1
ATOM 598 O O . SER A 1 74 ? -18.460 6.644 8.949 1.00 89.31 74 SER A O 1
ATOM 600 N N . ASP A 1 75 ? -19.139 5.529 10.765 1.00 89.00 75 ASP A N 1
ATOM 601 C CA . ASP A 1 75 ? -17.853 5.668 11.456 1.00 89.00 75 ASP A CA 1
ATOM 602 C C . ASP A 1 75 ? -16.771 4.791 10.824 1.00 89.00 75 ASP A C 1
ATOM 604 O O . ASP A 1 75 ? -15.637 5.241 10.680 1.00 89.00 75 ASP A O 1
ATOM 608 N N . ILE A 1 76 ? -17.132 3.600 10.339 1.00 90.88 76 ILE A N 1
ATOM 609 C CA . ILE A 1 76 ? -16.230 2.748 9.550 1.00 90.88 76 ILE A CA 1
ATOM 610 C C . ILE A 1 76 ? -15.807 3.480 8.270 1.00 90.88 76 ILE A C 1
ATOM 612 O O . ILE A 1 76 ? -14.611 3.635 8.018 1.00 90.88 76 ILE A O 1
ATOM 616 N N . THR A 1 77 ? -16.754 4.040 7.510 1.00 90.75 77 THR A N 1
ATOM 617 C CA . THR A 1 77 ? -16.442 4.814 6.298 1.00 90.75 77 THR A CA 1
ATOM 618 C C . THR A 1 77 ? -15.599 6.056 6.600 1.00 90.75 77 THR A C 1
ATOM 620 O O . THR A 1 77 ? -14.761 6.432 5.786 1.00 90.75 77 THR A O 1
ATOM 623 N N . LYS A 1 78 ? -15.748 6.696 7.767 1.00 91.06 78 LYS A N 1
ATOM 624 C CA . LYS A 1 78 ? -14.878 7.818 8.168 1.00 91.06 78 LYS A CA 1
ATOM 625 C C . LYS A 1 78 ? -13.440 7.386 8.453 1.00 91.06 78 LYS A C 1
ATOM 627 O O . LYS A 1 78 ? -12.535 8.176 8.205 1.00 91.06 78 LYS A O 1
ATOM 632 N N . ILE A 1 79 ? -13.230 6.181 8.987 1.00 91.69 79 ILE A N 1
ATOM 633 C CA . ILE A 1 79 ? -11.897 5.664 9.330 1.00 91.69 79 ILE A CA 1
ATOM 634 C C . ILE A 1 79 ? -11.179 5.130 8.085 1.00 91.69 79 ILE A C 1
ATOM 636 O O . ILE A 1 79 ? -10.021 5.473 7.860 1.00 91.69 79 ILE A O 1
ATOM 640 N N . PHE A 1 80 ? -11.857 4.312 7.276 1.00 91.88 80 PHE A N 1
ATOM 641 C CA . PHE A 1 80 ? -11.254 3.635 6.121 1.00 91.88 80 PHE A CA 1
ATOM 642 C C . PHE A 1 80 ? -11.390 4.431 4.809 1.00 91.88 80 PHE A C 1
ATOM 644 O O . PHE A 1 80 ? -10.606 4.235 3.883 1.00 91.88 80 PHE A O 1
ATOM 651 N N . ILE A 1 81 ? -12.301 5.408 4.738 1.00 91.50 81 ILE A N 1
ATOM 652 C CA . ILE A 1 81 ? -12.489 6.349 3.619 1.00 91.50 81 ILE A CA 1
ATOM 653 C C . ILE A 1 81 ? -12.755 5.626 2.287 1.00 91.50 81 ILE A C 1
ATOM 655 O O . ILE A 1 81 ? -13.901 5.331 1.962 1.00 91.50 81 ILE A O 1
ATOM 659 N N . ASN A 1 82 ? -11.708 5.393 1.496 1.00 92.25 82 ASN A N 1
ATOM 660 C CA . ASN A 1 82 ? -11.727 4.723 0.198 1.00 92.25 82 ASN A CA 1
ATOM 661 C C . ASN A 1 82 ? -10.604 3.673 0.111 1.00 92.25 82 ASN A C 1
ATOM 663 O O . ASN A 1 82 ? -9.928 3.551 -0.911 1.00 92.25 82 ASN A O 1
ATOM 667 N N . TRP A 1 83 ? -10.390 2.945 1.210 1.00 92.88 83 TRP A N 1
ATOM 668 C CA . TRP A 1 83 ? -9.336 1.941 1.370 1.00 92.88 83 TRP A C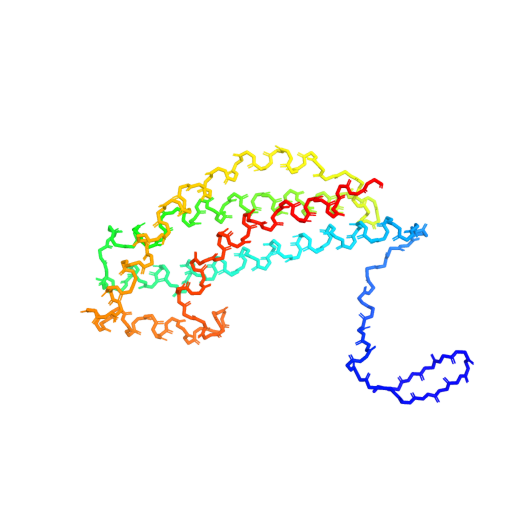A 1
ATOM 669 C C . TRP A 1 83 ? -9.346 0.877 0.269 1.00 92.88 83 TRP A C 1
ATOM 671 O O . TRP A 1 83 ? -8.316 0.638 -0.362 1.00 92.88 83 TRP A O 1
ATOM 681 N N . GLU A 1 84 ? -10.513 0.296 -0.020 1.00 92.38 84 GLU A N 1
ATOM 682 C CA . GLU A 1 84 ? -10.678 -0.712 -1.075 1.00 92.38 84 GLU A CA 1
ATOM 683 C C . GLU A 1 84 ? -10.299 -0.169 -2.456 1.00 92.38 84 GLU A C 1
ATOM 685 O O . GLU A 1 84 ? -9.580 -0.827 -3.205 1.00 92.38 84 GLU A O 1
ATOM 690 N N . GLU A 1 85 ? -10.699 1.066 -2.775 1.00 93.75 85 GLU A N 1
ATOM 691 C CA . GLU A 1 85 ? -10.363 1.682 -4.060 1.00 93.75 85 GLU A CA 1
ATOM 692 C C . GLU A 1 85 ? -8.849 1.916 -4.213 1.00 93.75 85 GLU A C 1
ATOM 69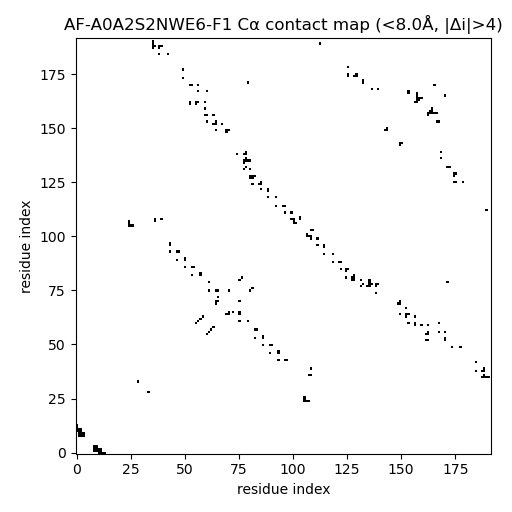4 O O . GLU A 1 85 ? -8.311 1.863 -5.324 1.00 93.75 85 GLU A O 1
ATOM 699 N N . ILE A 1 86 ? -8.153 2.202 -3.102 1.00 94.44 86 ILE A N 1
ATOM 700 C CA . ILE A 1 86 ? -6.690 2.287 -3.077 1.00 94.44 86 ILE A CA 1
ATOM 701 C C . ILE A 1 86 ? -6.100 0.899 -3.315 1.00 94.44 86 ILE A C 1
ATOM 703 O O . ILE A 1 86 ? -5.232 0.759 -4.171 1.00 94.44 86 ILE A O 1
ATOM 707 N N . ILE A 1 87 ? -6.555 -0.138 -2.613 1.00 94.81 87 ILE A N 1
ATOM 708 C CA . ILE A 1 87 ? -6.055 -1.504 -2.831 1.00 94.81 87 ILE A CA 1
ATOM 709 C C . ILE A 1 87 ? -6.220 -1.903 -4.300 1.00 94.81 87 ILE A C 1
ATOM 711 O O . ILE A 1 87 ? -5.254 -2.334 -4.930 1.00 94.81 87 ILE A O 1
ATOM 715 N N . GLU A 1 88 ? -7.406 -1.684 -4.868 1.00 94.81 88 GLU A N 1
ATOM 716 C CA . GLU A 1 88 ? -7.727 -2.034 -6.249 1.00 94.81 88 GLU A CA 1
ATOM 717 C C . GLU A 1 88 ? -6.781 -1.353 -7.250 1.00 94.81 88 GLU A C 1
ATOM 719 O O . GLU A 1 88 ? -6.195 -2.017 -8.113 1.00 94.81 88 GLU A O 1
ATOM 724 N N . CYS A 1 89 ? -6.575 -0.035 -7.136 1.00 94.75 89 CYS A N 1
ATOM 725 C CA . CYS A 1 89 ? -5.731 0.676 -8.095 1.00 94.75 89 CYS A CA 1
ATOM 726 C C . CYS A 1 89 ? -4.258 0.245 -8.013 1.00 94.75 89 CYS A C 1
ATOM 728 O O . CYS A 1 89 ? -3.610 0.089 -9.053 1.00 94.75 89 CYS A O 1
ATOM 730 N N . ASN A 1 90 ? -3.742 -0.027 -6.809 1.00 95.00 90 ASN A N 1
ATOM 731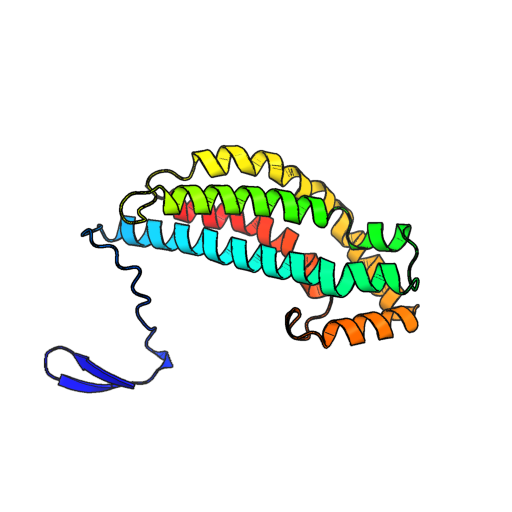 C CA . ASN A 1 90 ? -2.371 -0.511 -6.637 1.00 95.00 90 ASN A CA 1
ATOM 732 C C . ASN A 1 90 ? -2.223 -1.970 -7.092 1.00 95.00 90 ASN A C 1
ATOM 734 O O . ASN A 1 90 ? -1.213 -2.314 -7.703 1.00 95.00 90 ASN A O 1
ATOM 738 N N . GLN A 1 91 ? -3.237 -2.818 -6.896 1.00 95.62 91 GLN A N 1
ATOM 739 C CA . GLN A 1 91 ? -3.235 -4.202 -7.379 1.00 95.62 91 GLN A CA 1
ATOM 740 C C . GLN A 1 91 ? -3.156 -4.271 -8.909 1.00 95.62 91 GLN A C 1
ATOM 742 O O . GLN A 1 91 ? -2.398 -5.074 -9.464 1.00 95.62 91 GLN A O 1
ATOM 747 N N . ILE A 1 92 ? -3.895 -3.405 -9.604 1.00 95.56 92 ILE A N 1
ATOM 748 C CA . ILE A 1 92 ? -3.863 -3.310 -11.069 1.00 95.56 92 ILE A CA 1
ATOM 749 C C . ILE A 1 92 ? -2.492 -2.804 -11.556 1.00 95.56 92 ILE A C 1
ATOM 751 O O . 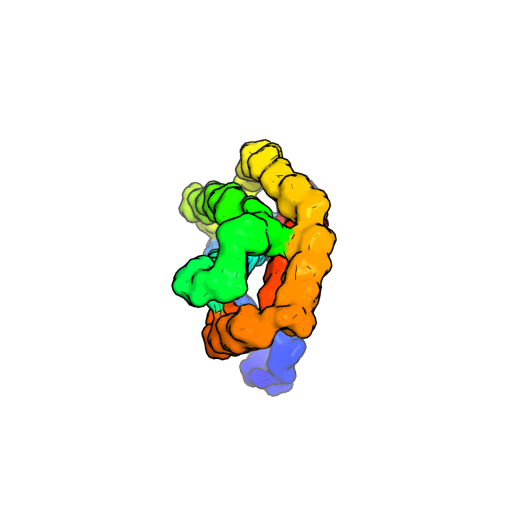ILE A 1 92 ? -1.917 -3.366 -12.499 1.00 95.56 92 ILE A O 1
ATOM 755 N N . PHE A 1 93 ? -1.919 -1.812 -10.870 1.00 95.81 93 PHE A N 1
ATOM 756 C CA . PHE A 1 93 ? -0.569 -1.317 -11.148 1.00 95.81 93 PHE A CA 1
ATOM 757 C C . PHE A 1 93 ? 0.499 -2.411 -10.973 1.00 95.81 93 PHE A C 1
ATOM 759 O O . PHE A 1 93 ? 1.279 -2.680 -11.891 1.00 95.81 93 PHE A O 1
ATOM 766 N N . LEU A 1 94 ? 0.495 -3.106 -9.835 1.00 96.19 94 LEU A N 1
ATOM 767 C CA . LEU A 1 94 ? 1.407 -4.213 -9.548 1.00 96.19 94 LEU A CA 1
ATOM 768 C C . LEU A 1 94 ? 1.285 -5.339 -10.580 1.00 96.19 94 LEU A C 1
ATOM 770 O O . LEU A 1 94 ? 2.297 -5.879 -11.030 1.00 96.19 94 LEU A O 1
ATOM 774 N N . THR A 1 95 ? 0.057 -5.706 -10.946 1.00 96.50 95 THR A N 1
ATOM 775 C CA . THR A 1 95 ? -0.196 -6.760 -11.937 1.00 96.50 95 THR A CA 1
ATOM 776 C C . THR A 1 95 ? 0.444 -6.395 -13.273 1.00 96.50 95 THR A C 1
ATOM 778 O O . THR A 1 95 ? 1.155 -7.211 -13.856 1.00 96.50 95 THR A O 1
ATOM 781 N N . SER A 1 96 ? 0.302 -5.140 -13.703 1.00 95.88 96 SER A N 1
ATOM 782 C CA . SER A 1 96 ? 0.923 -4.636 -14.933 1.00 95.88 96 SER A CA 1
ATOM 783 C C . SER A 1 96 ? 2.456 -4.705 -14.876 1.00 95.88 96 SER A C 1
ATOM 785 O O . SER A 1 96 ? 3.095 -5.143 -15.835 1.00 95.88 96 SER A O 1
ATOM 787 N N . LEU A 1 97 ? 3.061 -4.357 -13.733 1.00 94.38 97 LEU A N 1
ATOM 788 C CA . LEU A 1 97 ? 4.510 -4.485 -13.528 1.00 94.38 97 LEU A CA 1
ATOM 789 C C . LEU A 1 97 ? 4.988 -5.946 -13.564 1.00 94.38 97 LEU A C 1
ATOM 791 O O . LEU A 1 97 ? 6.030 -6.240 -14.154 1.00 94.38 97 LEU A O 1
ATOM 795 N N . ARG A 1 98 ? 4.239 -6.869 -12.950 1.00 93.81 98 ARG A N 1
ATOM 796 C CA . ARG A 1 98 ? 4.559 -8.306 -12.940 1.00 93.81 98 ARG A CA 1
ATOM 797 C C . ARG A 1 98 ? 4.491 -8.902 -14.337 1.00 93.81 98 ARG A C 1
ATOM 799 O O . ARG A 1 98 ? 5.464 -9.506 -14.774 1.00 93.81 98 ARG A O 1
ATOM 806 N N . VAL A 1 99 ? 3.405 -8.639 -15.065 1.00 94.25 99 VAL A N 1
ATOM 807 C CA . VAL A 1 99 ? 3.250 -9.072 -16.460 1.00 94.25 99 VAL A CA 1
ATOM 808 C C . VAL A 1 99 ? 4.404 -8.546 -17.311 1.00 94.25 99 VAL A C 1
ATOM 810 O O . VAL A 1 99 ? 5.000 -9.301 -18.075 1.00 94.25 99 VAL A O 1
ATOM 813 N N . ARG A 1 100 ? 4.798 -7.276 -17.144 1.00 93.31 100 ARG A N 1
ATOM 814 C CA . ARG A 1 100 ? 5.944 -6.709 -17.869 1.00 93.31 100 ARG A CA 1
ATOM 815 C C . ARG A 1 100 ? 7.250 -7.432 -17.568 1.00 93.31 100 ARG A C 1
ATOM 817 O O . ARG A 1 100 ? 8.015 -7.692 -18.496 1.00 93.31 100 ARG A O 1
ATOM 824 N N . ARG A 1 101 ? 7.521 -7.737 -16.300 1.00 91.50 101 ARG A N 1
ATOM 825 C CA . ARG A 1 101 ? 8.704 -8.502 -15.890 1.00 91.50 101 ARG A CA 1
ATOM 826 C C . ARG A 1 101 ? 8.698 -9.897 -16.512 1.00 91.50 101 ARG A C 1
ATOM 828 O O . ARG A 1 101 ? 9.711 -10.299 -17.074 1.00 91.50 101 ARG A O 1
ATOM 835 N N . ASP A 1 102 ? 7.569 -10.592 -16.446 1.00 89.88 102 ASP A N 1
ATOM 836 C CA . ASP A 1 102 ? 7.448 -11.989 -16.877 1.00 89.88 102 ASP A CA 1
ATOM 837 C C . ASP A 1 102 ? 7.512 -12.127 -18.407 1.00 89.88 102 ASP A C 1
ATOM 839 O O . ASP A 1 102 ? 8.099 -13.074 -18.922 1.00 89.88 102 ASP A O 1
ATOM 843 N N . MET A 1 103 ? 6.997 -11.135 -19.139 1.00 90.31 103 MET A N 1
ATOM 844 C CA . MET A 1 103 ? 7.095 -11.052 -20.603 1.00 90.31 103 MET A CA 1
ATOM 845 C C . MET A 1 103 ? 8.460 -10.550 -21.096 1.00 90.31 103 MET A C 1
ATOM 847 O O . MET A 1 103 ? 8.748 -10.612 -22.293 1.00 90.31 103 MET A O 1
ATOM 851 N N . SER A 1 104 ? 9.305 -10.016 -20.210 1.00 88.75 104 SER A N 1
ATOM 852 C CA . SER A 1 104 ? 10.614 -9.491 -20.597 1.00 88.75 104 SER A CA 1
ATOM 853 C C . SER A 1 104 ? 11.631 -10.627 -20.761 1.00 88.75 104 SER A C 1
ATOM 855 O O . SER A 1 104 ? 11.843 -11.399 -19.821 1.00 88.75 104 SER A O 1
ATOM 857 N N . PRO A 1 105 ? 12.334 -10.723 -21.907 1.00 84.00 105 PRO A N 1
ATOM 858 C CA . PRO A 1 105 ? 13.369 -11.733 -22.103 1.00 84.00 105 PRO A CA 1
ATOM 859 C C . PRO A 1 105 ? 14.433 -11.675 -21.000 1.00 84.00 105 PRO A C 1
ATOM 861 O O . PRO A 1 105 ? 14.954 -10.604 -20.681 1.00 84.00 105 PRO A O 1
ATOM 864 N N . ALA A 1 106 ? 14.750 -12.832 -20.412 1.00 79.50 106 ALA A N 1
ATOM 865 C CA . ALA A 1 106 ? 15.671 -12.964 -19.276 1.00 79.50 106 ALA A CA 1
ATOM 866 C C . ALA A 1 106 ? 15.301 -12.118 -18.033 1.00 79.50 106 ALA A C 1
ATOM 868 O O . ALA A 1 106 ? 16.163 -11.860 -17.194 1.00 79.50 106 ALA A O 1
ATOM 869 N N . GLY A 1 107 ? 14.041 -11.674 -17.916 1.00 79.00 107 GLY A N 1
ATOM 870 C CA . GLY A 1 107 ? 13.554 -10.836 -16.816 1.00 79.00 107 GLY A CA 1
ATOM 871 C C . GLY A 1 107 ? 14.048 -9.386 -16.855 1.00 79.00 107 GLY A C 1
ATOM 872 O O . GLY A 1 107 ? 13.910 -8.672 -15.865 1.00 79.00 107 GLY A O 1
ATOM 873 N N . ILE A 1 108 ? 14.639 -8.939 -17.971 1.00 85.56 108 ILE A N 1
ATOM 874 C CA . ILE A 1 108 ? 15.240 -7.604 -18.095 1.00 85.56 108 ILE A CA 1
ATOM 875 C C . ILE A 1 108 ? 14.191 -6.618 -18.615 1.00 85.56 108 ILE A C 1
ATOM 877 O O . ILE A 1 108 ? 13.927 -6.536 -19.817 1.00 85.56 108 ILE A O 1
ATOM 881 N N . VAL A 1 109 ? 13.612 -5.829 -17.712 1.00 88.31 109 VAL A N 1
ATOM 882 C CA . VAL A 1 109 ? 12.571 -4.852 -18.054 1.00 88.31 109 VAL A CA 1
ATOM 883 C C . VAL A 1 109 ? 13.201 -3.619 -18.690 1.00 88.31 109 VAL A C 1
ATOM 885 O O . VAL A 1 109 ? 13.812 -2.806 -18.002 1.00 88.31 109 VAL A O 1
ATOM 888 N N . ARG A 1 110 ? 13.052 -3.442 -20.007 1.00 85.69 110 ARG A N 1
ATOM 889 C CA . ARG A 1 110 ? 13.601 -2.274 -20.727 1.00 85.69 110 ARG A CA 1
ATOM 890 C C . ARG A 1 110 ? 12.774 -1.010 -20.516 1.00 85.69 110 ARG A C 1
ATOM 892 O O . ARG A 1 110 ? 13.323 0.036 -20.179 1.00 85.69 110 ARG A O 1
ATOM 899 N N . ILE A 1 111 ? 11.457 -1.124 -20.659 1.00 87.25 111 ILE A N 1
ATOM 900 C CA . ILE A 1 111 ? 10.517 -0.004 -20.581 1.00 87.25 111 ILE A CA 1
ATOM 901 C C . ILE A 1 111 ? 9.538 -0.268 -19.438 1.00 87.25 111 ILE A C 1
ATOM 903 O O . ILE A 1 111 ? 8.993 -1.365 -19.317 1.00 87.25 111 ILE A O 1
ATOM 907 N N . VAL A 1 112 ? 9.354 0.744 -18.595 1.00 89.94 112 VAL A N 1
ATOM 908 C CA . VAL A 1 112 ? 8.407 0.751 -17.464 1.00 89.94 112 VAL A CA 1
ATOM 909 C C . VAL A 1 112 ? 7.671 2.088 -17.332 1.00 89.94 112 VAL A C 1
ATOM 911 O O . VAL A 1 112 ? 6.642 2.164 -16.671 1.00 89.94 112 VAL A O 1
ATOM 914 N N . GLY A 1 113 ? 8.176 3.146 -17.978 1.00 89.69 113 GLY A N 1
ATOM 915 C CA . GLY A 1 113 ? 7.572 4.478 -17.945 1.00 89.69 113 GLY A CA 1
ATOM 916 C C . GLY A 1 113 ? 6.159 4.523 -18.521 1.00 89.69 113 GLY A C 1
ATOM 917 O O . GLY A 1 113 ? 5.338 5.277 -18.025 1.00 89.69 113 GLY A O 1
ATOM 918 N N . ASP A 1 114 ? 5.854 3.673 -19.499 1.00 92.12 114 ASP A N 1
ATOM 919 C CA . ASP A 1 114 ? 4.511 3.514 -20.060 1.00 92.12 114 ASP A CA 1
ATOM 920 C C . ASP A 1 114 ? 3.496 3.057 -19.002 1.00 92.12 114 ASP A C 1
ATOM 922 O O . ASP A 1 114 ? 2.452 3.684 -18.849 1.00 92.12 114 ASP A O 1
ATOM 926 N N . ILE A 1 115 ? 3.848 2.051 -18.195 1.00 93.88 115 ILE A N 1
ATOM 927 C CA . ILE A 1 115 ? 3.018 1.584 -17.074 1.00 93.88 115 ILE A CA 1
ATOM 928 C C . ILE A 1 115 ? 2.864 2.704 -16.039 1.00 93.88 115 ILE A C 1
ATOM 930 O O . ILE A 1 115 ? 1.772 2.962 -15.544 1.00 93.88 115 ILE A O 1
ATOM 934 N N . LEU A 1 116 ? 3.942 3.418 -15.710 1.00 92.25 116 LEU A N 1
ATOM 935 C CA . LEU A 1 116 ? 3.857 4.531 -14.759 1.00 92.25 116 LEU A CA 1
ATOM 936 C C . LEU A 1 116 ? 2.894 5.622 -15.257 1.00 92.25 116 LEU A C 1
ATOM 938 O O . LEU A 1 116 ? 2.033 6.067 -14.501 1.00 92.25 116 LEU A O 1
ATOM 942 N N . CYS A 1 117 ? 2.995 6.009 -16.530 1.00 92.31 117 CYS A N 1
ATOM 943 C CA . CYS A 1 117 ? 2.120 7.001 -17.151 1.00 92.31 117 CYS A CA 1
ATOM 944 C C . CYS A 1 117 ? 0.656 6.548 -17.233 1.00 92.31 117 CYS A C 1
ATOM 946 O O . CYS A 1 117 ? -0.235 7.379 -17.082 1.00 92.31 117 CYS A O 1
ATOM 948 N N . GLU A 1 118 ? 0.401 5.257 -17.443 1.00 94.50 118 GLU A N 1
ATOM 949 C CA . GLU A 1 118 ? -0.951 4.692 -17.477 1.00 94.50 118 GLU A CA 1
ATOM 950 C C . GLU A 1 118 ? -1.607 4.675 -16.085 1.00 94.50 118 GLU A C 1
ATOM 952 O O . GLU A 1 118 ? -2.778 5.031 -15.931 1.00 94.50 118 GLU A O 1
ATOM 957 N N . HIS A 1 119 ? -0.859 4.280 -15.049 1.00 93.31 119 HIS A N 1
ATOM 958 C CA . HIS A 1 119 ? -1.431 4.015 -13.724 1.00 93.31 119 HIS A CA 1
ATOM 959 C C . HIS A 1 119 ? -1.404 5.224 -12.783 1.00 93.31 119 HIS A C 1
ATOM 961 O O . HIS A 1 119 ? -2.302 5.363 -11.954 1.00 93.31 119 HIS A O 1
ATOM 967 N N . PHE A 1 120 ? -0.443 6.144 -12.904 1.00 91.62 120 PHE A N 1
ATOM 968 C CA . PHE A 1 120 ? -0.339 7.300 -11.997 1.00 91.62 120 PHE A CA 1
ATOM 969 C C . PHE A 1 120 ? -1.556 8.241 -12.017 1.00 91.62 120 PHE A C 1
ATOM 971 O O . PHE A 1 120 ? -1.967 8.671 -10.938 1.00 91.62 120 PHE A O 1
ATOM 978 N N . PRO A 1 121 ? -2.217 8.516 -13.160 1.00 91.56 121 PRO A N 1
ATOM 979 C CA . PRO A 1 121 ? -3.472 9.272 -13.168 1.00 91.56 121 PRO A CA 1
ATOM 980 C C . PRO A 1 121 ? -4.581 8.631 -12.313 1.00 91.56 121 PRO A C 1
ATOM 982 O O . PRO A 1 121 ? -5.407 9.333 -11.726 1.00 91.56 121 PRO A O 1
ATOM 985 N N . ARG A 1 122 ? -4.578 7.297 -12.171 1.00 90.00 122 ARG A N 1
ATOM 986 C CA . ARG A 1 122 ? -5.534 6.547 -11.334 1.00 90.00 122 ARG A CA 1
ATOM 987 C C . ARG A 1 122 ? -5.224 6.652 -9.837 1.00 90.00 122 ARG A C 1
ATOM 989 O O . ARG A 1 122 ? -6.093 6.368 -9.014 1.00 90.00 122 ARG A O 1
ATOM 996 N N . MET A 1 123 ? -4.025 7.112 -9.471 1.00 89.75 123 MET A N 1
ATOM 997 C CA . MET A 1 123 ? -3.625 7.350 -8.079 1.00 89.75 123 MET A CA 1
ATOM 998 C C . MET A 1 123 ? -4.229 8.637 -7.494 1.00 89.75 123 MET A C 1
ATOM 1000 O O . MET A 1 123 ? -4.046 8.922 -6.315 1.00 89.75 123 MET A O 1
ATOM 1004 N N . THR A 1 124 ? -5.029 9.385 -8.260 1.00 88.75 124 THR A N 1
ATOM 1005 C CA . THR A 1 124 ? -5.857 10.500 -7.755 1.00 88.75 124 THR A CA 1
ATOM 1006 C C . THR A 1 124 ? -6.786 10.092 -6.606 1.00 88.75 124 THR A C 1
ATOM 1008 O O . THR A 1 124 ? -7.121 10.922 -5.766 1.00 88.75 124 THR A O 1
ATOM 1011 N N . ARG A 1 125 ? -7.114 8.800 -6.474 1.00 90.00 125 ARG A N 1
ATOM 1012 C CA . ARG A 1 125 ? -7.832 8.231 -5.317 1.00 90.00 125 ARG A CA 1
ATOM 1013 C C . ARG A 1 125 ? -7.134 8.489 -3.975 1.00 90.00 125 ARG A C 1
ATOM 1015 O O . ARG A 1 125 ? -7.812 8.637 -2.959 1.00 90.00 125 ARG A O 1
ATOM 1022 N N . TYR A 1 126 ? -5.805 8.619 -3.967 1.00 92.06 126 TYR A N 1
ATOM 1023 C CA . TYR A 1 126 ? -5.043 8.991 -2.772 1.00 92.06 126 TYR A CA 1
ATOM 1024 C C . TYR A 1 126 ? -5.316 10.428 -2.318 1.00 92.06 126 TYR A C 1
ATOM 1026 O O . TYR A 1 126 ? -5.165 10.714 -1.136 1.00 92.06 126 TYR A O 1
ATOM 1034 N N . VAL A 1 127 ? -5.735 11.331 -3.215 1.00 91.19 127 VAL A N 1
ATOM 1035 C CA . VAL A 1 127 ? -6.071 12.717 -2.848 1.00 91.19 127 VAL A CA 1
ATOM 1036 C C . VAL A 1 127 ? -7.221 12.714 -1.848 1.00 91.19 127 VAL A C 1
ATOM 1038 O O . VAL A 1 127 ? -7.094 13.293 -0.774 1.00 91.19 127 VAL A O 1
ATOM 1041 N N . ARG A 1 128 ? -8.298 11.978 -2.151 1.00 90.50 128 ARG A N 1
ATOM 1042 C CA . ARG A 1 128 ? -9.453 11.826 -1.255 1.00 90.50 128 ARG A CA 1
ATOM 1043 C C . ARG A 1 128 ? -9.043 11.256 0.103 1.00 90.50 128 ARG A C 1
ATOM 1045 O O . ARG A 1 128 ? -9.429 11.805 1.132 1.00 90.50 128 ARG A O 1
ATOM 1052 N N . PHE A 1 129 ? -8.233 10.198 0.101 1.00 91.88 129 PHE A N 1
ATOM 1053 C CA . PHE A 1 129 ? -7.739 9.583 1.330 1.00 91.88 129 PHE A CA 1
ATOM 1054 C C . PHE A 1 129 ? -6.932 10.574 2.172 1.00 91.88 129 PHE A C 1
ATOM 1056 O O . PHE A 1 129 ? -7.269 10.832 3.323 1.00 91.88 129 PHE A O 1
ATOM 1063 N N . CYS A 1 130 ? -5.913 11.200 1.583 1.00 90.75 130 CYS A N 1
ATOM 1064 C CA . CYS A 1 130 ? -5.040 12.142 2.277 1.00 90.75 130 CYS A CA 1
ATOM 1065 C C . CYS A 1 130 ? -5.797 13.372 2.802 1.00 90.75 130 CYS A C 1
ATOM 1067 O O . CYS A 1 130 ? -5.483 13.850 3.890 1.00 90.75 130 CYS A O 1
ATOM 1069 N N . SER A 1 131 ? -6.812 13.864 2.082 1.00 91.31 131 SER A N 1
ATOM 1070 C CA . SER A 1 131 ? -7.651 14.981 2.536 1.00 91.31 131 SER A CA 1
ATOM 1071 C C . SER A 1 131 ? -8.496 14.637 3.765 1.00 91.31 131 SER A C 1
ATOM 1073 O O . SER A 1 131 ? -8.741 15.507 4.598 1.00 91.31 131 SER A O 1
ATOM 1075 N N . CYS A 1 132 ? -8.937 13.385 3.901 1.00 90.69 132 CYS A N 1
ATOM 1076 C CA . CYS A 1 132 ? -9.767 12.940 5.022 1.00 90.69 132 CYS A CA 1
ATOM 1077 C C . CYS A 1 132 ? -8.970 12.252 6.144 1.00 90.69 132 CYS A C 1
ATOM 1079 O O . CYS A 1 132 ? -9.500 12.075 7.240 1.00 90.69 132 CYS A O 1
ATOM 1081 N N . GLN A 1 133 ? -7.698 11.917 5.910 1.00 89.69 133 GLN A N 1
ATOM 1082 C CA . GLN A 1 133 ? -6.853 11.137 6.818 1.00 89.69 133 GLN A CA 1
ATOM 1083 C C . GLN A 1 133 ? -6.729 11.751 8.219 1.00 89.69 133 GLN A C 1
ATOM 1085 O O . GLN A 1 133 ? -6.726 11.028 9.215 1.00 89.69 133 GLN A O 1
ATOM 1090 N N . LEU A 1 134 ? -6.647 13.081 8.323 1.00 89.31 134 LEU A N 1
ATOM 1091 C CA . LEU A 1 134 ? -6.575 13.750 9.625 1.00 89.31 134 LEU A CA 1
ATOM 1092 C C . LEU A 1 134 ? -7.864 13.542 10.433 1.00 89.31 134 LEU A C 1
ATOM 1094 O O . LEU A 1 134 ? -7.813 13.214 11.616 1.00 89.31 134 LEU A O 1
ATOM 1098 N N . ASN A 1 135 ? -9.021 13.662 9.780 1.00 90.75 135 ASN A N 1
ATOM 1099 C CA . ASN A 1 135 ? -10.318 13.437 10.415 1.00 90.75 135 ASN A CA 1
ATOM 1100 C C . ASN A 1 135 ? -10.507 11.963 10.797 1.00 90.75 135 ASN A C 1
ATOM 1102 O O . ASN A 1 135 ? -11.052 11.677 11.866 1.00 90.75 135 ASN A O 1
ATOM 1106 N N . ALA A 1 136 ? -10.023 11.035 9.966 1.00 92.06 136 ALA A N 1
ATOM 1107 C CA . ALA A 1 136 ? -9.993 9.609 10.279 1.00 92.06 136 ALA A CA 1
ATOM 1108 C C . ALA A 1 136 ? -9.157 9.332 11.539 1.00 92.06 136 ALA A C 1
ATOM 1110 O O . ALA A 1 136 ? -9.617 8.629 12.437 1.00 92.06 136 ALA A O 1
ATOM 1111 N N . ALA A 1 137 ? -7.974 9.947 11.659 1.00 90.38 137 ALA A N 1
ATOM 1112 C CA . ALA A 1 137 ? -7.108 9.807 12.829 1.00 90.38 137 ALA A CA 1
ATOM 1113 C C . ALA A 1 137 ? -7.750 10.364 14.113 1.00 90.38 137 ALA A C 1
ATOM 1115 O O . ALA A 1 137 ? -7.724 9.694 15.144 1.00 90.38 137 ALA A O 1
ATOM 1116 N N . ILE A 1 138 ? -8.383 11.542 14.046 1.00 91.31 138 ILE A N 1
ATOM 1117 C CA . ILE A 1 138 ? -9.114 12.135 15.181 1.00 91.31 138 ILE A CA 1
ATOM 1118 C C . ILE A 1 138 ? -10.288 11.238 15.597 1.00 91.31 138 ILE A C 1
ATOM 1120 O O . ILE A 1 138 ? -10.501 10.993 16.783 1.00 91.31 138 ILE A O 1
ATOM 1124 N N . THR A 1 139 ? -11.040 10.717 14.624 1.00 91.12 139 THR A N 1
ATOM 1125 C CA . THR A 1 139 ? -12.166 9.805 14.877 1.00 91.12 139 THR A CA 1
ATOM 1126 C C . THR A 1 139 ? -11.685 8.520 15.541 1.00 91.12 139 THR A C 1
ATOM 1128 O O . THR A 1 139 ? -12.251 8.100 16.548 1.00 91.12 139 THR A O 1
ATOM 1131 N N . LEU A 1 140 ? -10.601 7.931 15.030 1.00 92.25 140 LEU A N 1
ATOM 1132 C CA . LEU A 1 140 ? -9.982 6.739 15.598 1.00 92.25 140 LEU A CA 1
ATOM 1133 C C . LEU A 1 140 ? -9.525 6.975 17.044 1.00 92.25 140 LEU A C 1
ATOM 1135 O O . LEU A 1 140 ? -9.791 6.146 17.913 1.00 92.25 140 LEU A O 1
ATOM 1139 N N . GLN A 1 141 ? -8.874 8.109 17.316 1.00 91.88 141 GLN A N 1
ATOM 1140 C CA . GLN A 1 141 ? -8.447 8.471 18.666 1.00 91.88 141 GLN A CA 1
ATOM 1141 C C . GLN A 1 141 ? -9.649 8.612 19.607 1.00 91.88 141 GLN A C 1
ATOM 1143 O O . GLN A 1 141 ? -9.683 7.972 20.656 1.00 91.88 141 GLN A O 1
ATOM 1148 N N . LYS A 1 142 ? -10.675 9.366 19.199 1.00 92.69 142 LYS A N 1
ATOM 1149 C CA . LYS A 1 142 ? -11.899 9.543 19.988 1.00 92.69 142 LYS A CA 1
ATOM 1150 C C . LYS A 1 142 ? -12.565 8.204 20.305 1.00 92.69 142 LYS A C 1
ATOM 1152 O O . LYS A 1 142 ? -12.982 7.987 21.438 1.00 92.69 142 LYS A O 1
ATOM 1157 N N . LEU A 1 143 ? -12.667 7.297 19.333 1.00 90.69 143 LEU A N 1
ATOM 1158 C CA . LEU A 1 143 ? -13.241 5.963 19.543 1.00 90.69 143 LEU A CA 1
ATOM 1159 C C . LEU A 1 143 ? -12.398 5.118 20.499 1.00 90.69 143 LEU A C 1
ATOM 1161 O O . LEU A 1 143 ? -12.953 4.407 21.329 1.00 90.69 143 LEU A O 1
ATOM 1165 N N . THR A 1 144 ? -11.074 5.248 20.432 1.00 90.06 144 THR A N 1
ATOM 1166 C CA . THR A 1 144 ? -10.155 4.561 21.349 1.00 90.06 144 THR A CA 1
ATOM 1167 C C . THR A 1 144 ? -10.329 5.046 22.796 1.00 90.06 144 THR A C 1
ATOM 1169 O O . THR A 1 144 ? -10.235 4.259 23.734 1.00 90.06 144 THR A O 1
ATOM 1172 N N . GLU A 1 145 ? -10.619 6.333 22.997 1.00 91.56 145 GLU A N 1
ATOM 1173 C CA . GLU A 1 145 ? -10.825 6.922 24.328 1.00 91.56 145 GLU A CA 1
ATOM 1174 C C . GLU A 1 145 ? -12.242 6.686 24.880 1.00 91.56 145 GLU A C 1
ATOM 1176 O O . GLU A 1 145 ? -12.419 6.535 26.087 1.00 91.56 145 GLU A O 1
ATOM 1181 N N . THR A 1 146 ? -13.258 6.654 24.013 1.00 92.25 146 THR A N 1
ATOM 1182 C CA . THR A 1 146 ? -14.675 6.666 24.427 1.00 92.25 146 THR A CA 1
ATOM 1183 C C . THR A 1 146 ? -15.387 5.321 24.319 1.00 92.25 146 THR A C 1
ATOM 1185 O O . THR A 1 146 ? -16.415 5.143 24.970 1.00 92.25 146 THR A O 1
ATOM 1188 N N . ASN A 1 147 ? -14.879 4.373 23.524 1.00 92.06 147 ASN A N 1
ATOM 1189 C CA . ASN A 1 147 ? -15.548 3.100 23.257 1.00 92.06 147 ASN A CA 1
ATOM 1190 C C . ASN A 1 147 ? -14.666 1.898 23.669 1.00 92.06 147 ASN A C 1
ATOM 1192 O O . ASN A 1 147 ? -13.833 1.430 22.889 1.00 92.06 147 ASN A O 1
ATOM 1196 N N . PRO A 1 148 ? -14.864 1.347 24.883 1.00 91.94 148 PRO A N 1
ATOM 1197 C CA . PRO A 1 148 ? -14.130 0.172 25.351 1.00 91.94 148 PRO A CA 1
ATOM 1198 C C . PRO A 1 148 ? -14.321 -1.072 24.472 1.00 91.94 148 PRO A C 1
ATOM 1200 O O . PRO A 1 148 ? -13.359 -1.804 24.254 1.00 91.94 148 PRO A O 1
ATOM 1203 N N . ALA A 1 149 ? -15.518 -1.286 23.912 1.00 91.75 149 ALA A N 1
ATOM 1204 C CA . ALA A 1 149 ? -15.796 -2.433 23.042 1.00 91.75 149 ALA A CA 1
ATOM 1205 C C . ALA A 1 149 ? -14.994 -2.355 21.731 1.00 91.75 149 ALA A C 1
ATOM 1207 O O . ALA A 1 149 ? -14.429 -3.349 21.276 1.00 91.75 149 ALA A O 1
ATOM 1208 N N . PHE A 1 150 ? -14.855 -1.154 21.159 1.00 92.25 150 PHE A N 1
ATOM 1209 C CA . PHE A 1 150 ? -13.955 -0.913 20.029 1.00 92.25 150 PHE A CA 1
ATOM 1210 C C . PHE A 1 150 ? -12.495 -1.250 20.379 1.00 92.25 150 PHE A C 1
ATOM 1212 O O . PHE A 1 150 ? -11.789 -1.892 19.595 1.00 92.25 150 PHE A O 1
ATOM 1219 N N . CYS A 1 151 ? -12.038 -0.867 21.572 1.00 91.19 151 CYS A N 1
ATOM 1220 C CA . CYS A 1 151 ? -10.698 -1.200 22.056 1.00 91.19 151 CYS A CA 1
ATOM 1221 C C . CYS A 1 151 ? -10.482 -2.709 22.223 1.00 91.19 151 CYS A C 1
ATOM 1223 O O . CYS A 1 151 ? -9.400 -3.206 21.918 1.00 91.19 151 CYS A O 1
ATOM 1225 N N . GLU A 1 152 ? -11.483 -3.458 22.682 1.00 92.44 152 GLU A N 1
ATOM 1226 C CA . GLU A 1 152 ? -11.395 -4.918 22.790 1.00 92.44 152 GLU A CA 1
ATOM 1227 C C . GLU A 1 152 ? -11.299 -5.591 21.420 1.00 92.44 152 GLU A C 1
ATOM 1229 O O . GLU A 1 152 ? -10.418 -6.430 21.210 1.00 92.44 152 GLU A O 1
ATOM 1234 N N . VAL A 1 153 ? -12.142 -5.182 20.466 1.00 91.44 153 VAL A N 1
ATOM 1235 C CA . VAL A 1 153 ? -12.101 -5.712 19.096 1.00 91.44 153 VAL A CA 1
ATOM 1236 C C . VAL A 1 153 ? -10.753 -5.402 18.453 1.00 91.44 153 VAL A C 1
ATOM 1238 O O . VAL A 1 153 ? -10.078 -6.312 17.982 1.00 91.44 153 VAL A O 1
ATOM 1241 N N . THR A 1 154 ? -10.289 -4.151 18.506 1.00 89.75 154 THR A N 1
ATOM 1242 C CA . THR A 1 154 ? -8.997 -3.774 17.911 1.00 89.75 154 THR A CA 1
ATOM 1243 C C . THR A 1 154 ? -7.802 -4.462 18.572 1.00 89.75 154 THR A C 1
ATOM 1245 O O . THR A 1 154 ? -6.873 -4.847 17.862 1.00 89.75 154 THR A O 1
ATOM 1248 N N . LYS A 1 155 ? -7.818 -4.689 19.893 1.00 90.25 155 LYS A N 1
ATOM 1249 C CA . LYS A 1 155 ? -6.797 -5.500 20.584 1.00 90.25 155 LYS A CA 1
ATOM 1250 C C . LYS A 1 155 ? -6.818 -6.955 20.126 1.00 90.25 155 LYS A C 1
ATOM 1252 O O . LYS A 1 155 ? -5.760 -7.537 19.900 1.00 90.25 155 LYS A O 1
ATOM 1257 N N . ARG A 1 156 ? -8.004 -7.542 19.942 1.00 90.81 156 ARG A N 1
ATOM 1258 C CA . ARG A 1 156 ? -8.134 -8.892 19.381 1.00 90.81 156 ARG A CA 1
ATOM 1259 C C . ARG A 1 156 ? -7.574 -8.947 17.959 1.00 90.81 156 ARG A C 1
ATOM 1261 O O . ARG A 1 156 ? -6.805 -9.852 17.656 1.00 90.81 156 ARG A O 1
ATOM 1268 N N . CYS A 1 157 ? -7.878 -7.961 17.120 1.00 89.94 157 CYS A N 1
ATOM 1269 C CA . CYS A 1 157 ? -7.336 -7.845 15.763 1.00 89.94 157 CYS A CA 1
ATOM 1270 C C . CYS A 1 157 ? -5.799 -7.729 15.753 1.00 89.94 157 CYS A C 1
ATOM 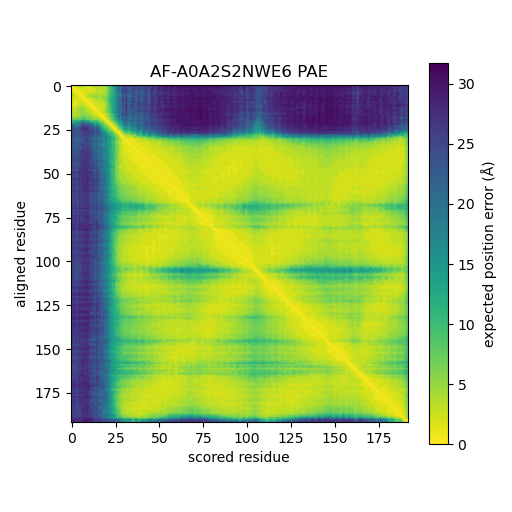1272 O O . CYS A 1 157 ? -5.140 -8.342 14.920 1.00 89.94 157 CYS A O 1
ATOM 1274 N N . GLN A 1 158 ? -5.202 -7.014 16.715 1.00 90.31 158 GLN A N 1
ATOM 1275 C CA . GLN A 1 158 ? -3.741 -6.893 16.844 1.00 90.31 158 GLN A CA 1
ATOM 1276 C C . GLN A 1 158 ? -3.032 -8.215 17.176 1.00 90.31 158 GLN A C 1
ATOM 1278 O O . GLN A 1 158 ? -1.828 -8.322 16.945 1.00 90.31 158 GLN A O 1
ATOM 1283 N N . SER A 1 159 ? -3.748 -9.218 17.697 1.00 90.06 159 SER A N 1
ATOM 1284 C CA . SER A 1 159 ? -3.176 -10.548 17.942 1.00 90.06 159 SER A CA 1
ATOM 1285 C C . SER A 1 159 ? -2.931 -11.357 16.660 1.00 90.06 159 SER A C 1
ATOM 1287 O O . SER A 1 159 ? -2.201 -12.349 16.699 1.00 90.06 159 SER A O 1
ATOM 1289 N N . ASP A 1 160 ? -3.496 -10.937 15.521 1.00 90.44 160 ASP A N 1
ATOM 1290 C CA . ASP A 1 160 ? -3.269 -11.591 14.233 1.00 90.44 160 ASP A CA 1
ATOM 1291 C C . ASP A 1 160 ? -1.808 -11.408 13.787 1.00 90.44 160 ASP A C 1
ATOM 1293 O O . ASP A 1 160 ? -1.262 -10.297 13.741 1.00 90.44 160 ASP A O 1
ATOM 1297 N N . SER A 1 161 ? -1.165 -12.518 13.424 1.00 88.06 161 SER A N 1
ATOM 1298 C CA . SER A 1 161 ? 0.245 -12.545 13.030 1.00 88.06 161 SER A CA 1
ATOM 1299 C C . SER A 1 161 ? 0.536 -11.686 11.794 1.00 88.06 161 SER A C 1
ATOM 1301 O O . SER A 1 161 ? 1.647 -11.164 11.667 1.00 88.06 161 SER A O 1
ATOM 1303 N N . ARG A 1 162 ? -0.454 -11.468 10.917 1.00 88.19 162 ARG A N 1
ATOM 1304 C CA . ARG A 1 162 ? -0.327 -10.647 9.700 1.00 88.19 162 ARG A CA 1
ATOM 1305 C C . ARG A 1 162 ? -0.102 -9.170 10.009 1.00 88.19 162 ARG A C 1
ATOM 1307 O O . ARG A 1 162 ? 0.602 -8.486 9.272 1.00 88.19 162 ARG A O 1
ATOM 1314 N N . ILE A 1 163 ? -0.643 -8.696 11.129 1.00 88.06 163 ILE A N 1
ATOM 1315 C CA . ILE A 1 163 ? -0.566 -7.300 11.574 1.00 88.06 163 ILE A CA 1
ATOM 1316 C C . ILE A 1 163 ? 0.686 -7.038 12.429 1.00 88.06 163 ILE A C 1
ATOM 1318 O O . ILE A 1 163 ? 1.050 -5.886 12.665 1.00 88.06 163 ILE A O 1
ATOM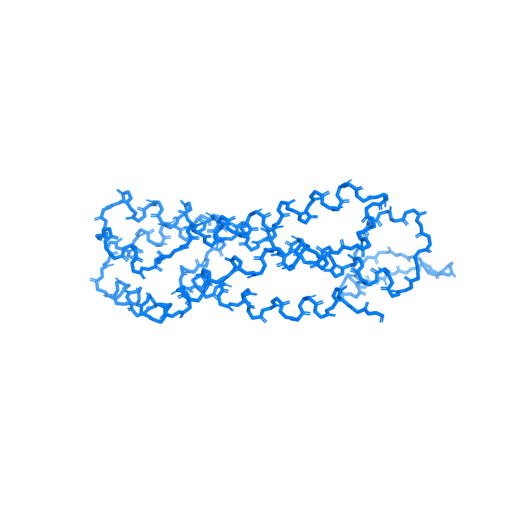 1322 N N . LYS A 1 164 ? 1.408 -8.092 12.842 1.00 87.44 164 LYS A N 1
ATOM 1323 C CA . LYS A 1 164 ? 2.679 -8.004 13.592 1.00 87.44 164 LYS A CA 1
ATOM 1324 C C . LYS A 1 164 ? 2.559 -7.178 14.884 1.00 87.44 164 LYS A C 1
ATOM 1326 O O . LYS A 1 164 ? 3.509 -6.506 15.279 1.00 87.44 164 LYS A O 1
ATOM 1331 N N . GLY A 1 165 ? 1.384 -7.194 15.519 1.00 86.19 165 GLY A N 1
ATOM 1332 C CA . GLY A 1 165 ? 1.104 -6.435 16.743 1.00 86.19 165 GLY A CA 1
ATOM 1333 C C . GLY A 1 165 ? 1.026 -4.916 16.560 1.00 86.19 165 GLY A C 1
ATOM 1334 O O . GLY A 1 165 ? 1.006 -4.182 17.546 1.00 86.19 165 GLY A O 1
ATOM 1335 N N . LEU A 1 166 ? 1.007 -4.419 15.322 1.00 89.06 166 LEU A N 1
ATOM 1336 C CA . LEU A 1 166 ? 0.943 -2.989 15.051 1.00 89.06 166 LEU A CA 1
ATOM 1337 C C . LEU A 1 166 ? -0.495 -2.450 15.200 1.00 89.06 166 LEU A C 1
ATOM 1339 O O . LEU A 1 166 ? -1.453 -3.098 14.773 1.00 89.06 166 LEU A O 1
ATOM 1343 N N . PRO A 1 167 ? -0.684 -1.246 15.768 1.00 89.62 167 PRO A N 1
ATOM 1344 C CA . PRO A 1 167 ? -2.009 -0.650 15.902 1.00 89.62 167 PRO A CA 1
ATOM 1345 C C . PRO A 1 167 ? -2.544 -0.158 14.553 1.00 89.62 167 PRO A C 1
ATOM 1347 O O . PRO A 1 167 ? -1.769 0.261 13.691 1.00 89.62 167 PRO A O 1
ATOM 1350 N N . LEU A 1 168 ? -3.873 -0.109 14.395 1.00 90.12 168 LEU A N 1
ATOM 1351 C CA . LEU A 1 168 ? -4.537 0.355 13.166 1.00 90.12 168 LEU A CA 1
ATOM 1352 C C . LEU A 1 168 ? -4.035 1.737 12.703 1.00 90.12 168 LEU A C 1
ATOM 1354 O O . LEU A 1 168 ? -3.788 1.943 11.516 1.00 90.12 168 LEU A O 1
ATOM 1358 N N . SER A 1 169 ? -3.784 2.659 13.638 1.00 90.25 169 SER A N 1
ATOM 1359 C CA . SER A 1 169 ? -3.247 3.999 13.350 1.00 90.25 169 SER A CA 1
ATOM 1360 C C . SER A 1 169 ? -1.931 3.976 12.559 1.00 90.25 169 SER A C 1
ATOM 1362 O O . SER A 1 169 ? -1.711 4.830 11.702 1.00 90.25 169 SER A O 1
ATOM 1364 N N . SER A 1 170 ? -1.076 2.976 12.793 1.00 90.69 170 SER A N 1
ATOM 1365 C CA . SER A 1 170 ? 0.202 2.819 12.088 1.00 90.69 170 SER A CA 1
ATOM 1366 C C . SER A 1 170 ? 0.047 2.344 10.639 1.00 90.69 170 SER A C 1
ATOM 1368 O O . SER A 1 170 ? 0.943 2.560 9.822 1.00 90.69 170 SER A O 1
ATOM 1370 N N . PHE A 1 171 ? -1.087 1.730 10.294 1.00 91.75 171 PHE A N 1
ATOM 1371 C CA . PHE A 1 171 ? -1.390 1.339 8.920 1.00 91.75 171 PHE A CA 1
ATOM 1372 C C . PHE A 1 171 ? -2.060 2.462 8.142 1.00 91.75 171 PHE A C 1
ATOM 1374 O O . PHE A 1 171 ? -1.729 2.655 6.975 1.00 91.75 171 PHE A O 1
ATOM 1381 N N . LEU A 1 172 ? -2.929 3.253 8.780 1.00 90.38 172 LEU A N 1
ATOM 1382 C CA . LEU A 1 172 ? -3.646 4.342 8.105 1.00 90.38 172 LEU A CA 1
ATOM 1383 C C . LEU A 1 172 ? -2.708 5.427 7.542 1.00 90.38 172 LEU A C 1
ATOM 1385 O O . LEU A 1 172 ? -3.072 6.134 6.611 1.00 90.38 172 LEU A O 1
ATOM 1389 N N . ILE A 1 173 ? -1.473 5.543 8.042 1.00 91.31 173 ILE A N 1
ATOM 1390 C CA . ILE A 1 173 ? -0.473 6.465 7.478 1.00 91.31 173 ILE A CA 1
ATOM 1391 C C . ILE A 1 173 ? 0.240 5.909 6.228 1.00 91.31 173 ILE A C 1
ATOM 1393 O O . ILE A 1 173 ? 0.855 6.671 5.477 1.00 91.31 173 ILE A O 1
ATOM 1397 N N . LYS A 1 174 ? 0.172 4.593 5.969 1.00 92.75 174 LYS A N 1
ATOM 1398 C CA . LYS A 1 174 ? 0.906 3.942 4.868 1.00 92.75 174 LYS A CA 1
ATOM 1399 C C . LYS A 1 174 ? 0.545 4.497 3.486 1.00 92.75 174 LYS A C 1
ATOM 1401 O O . LYS A 1 174 ? 1.488 4.724 2.727 1.00 92.75 174 LYS A O 1
ATOM 1406 N N . PRO A 1 175 ? -0.725 4.792 3.140 1.00 92.81 175 PRO A N 1
ATOM 1407 C CA . PRO A 1 175 ? -1.042 5.368 1.833 1.00 92.81 175 PRO A CA 1
ATOM 1408 C C . PRO A 1 175 ? -0.359 6.716 1.584 1.00 92.81 175 PRO A C 1
ATOM 1410 O O . PRO A 1 175 ? 0.232 6.933 0.526 1.00 92.81 175 PRO A O 1
ATOM 1413 N N . MET A 1 176 ? -0.338 7.591 2.594 1.00 92.12 176 MET A N 1
ATOM 1414 C CA . MET A 1 176 ? 0.370 8.875 2.531 1.00 92.12 176 MET A CA 1
ATOM 1415 C C . MET A 1 176 ? 1.890 8.680 2.380 1.00 92.12 176 MET A C 1
ATOM 1417 O O . MET A 1 176 ? 2.559 9.374 1.609 1.00 92.12 176 MET A O 1
ATOM 1421 N N . GLN A 1 177 ? 2.462 7.698 3.077 1.00 92.44 177 GLN A N 1
ATOM 1422 C CA . GLN A 1 177 ? 3.878 7.358 2.926 1.00 92.44 177 GLN A CA 1
ATOM 1423 C C . GLN A 1 177 ? 4.189 6.746 1.554 1.00 92.44 177 GLN A C 1
ATOM 1425 O O . GLN A 1 177 ? 5.289 6.933 1.038 1.00 92.44 177 GLN A O 1
ATOM 1430 N N . ARG A 1 178 ? 3.259 5.994 0.955 1.00 94.12 178 ARG A N 1
ATOM 1431 C CA . ARG A 1 178 ? 3.462 5.358 -0.350 1.00 94.12 178 ARG A CA 1
ATOM 1432 C C . ARG A 1 178 ? 3.432 6.389 -1.471 1.00 94.12 178 ARG A C 1
ATOM 1434 O O . ARG A 1 178 ? 4.375 6.427 -2.261 1.00 94.12 178 ARG A O 1
ATOM 1441 N N . ILE A 1 179 ? 2.430 7.272 -1.488 1.00 91.62 179 ILE A N 1
ATOM 1442 C CA . ILE A 1 179 ? 2.284 8.278 -2.551 1.00 91.62 179 ILE A CA 1
ATOM 1443 C C . ILE A 1 179 ? 3.494 9.224 -2.627 1.00 91.62 179 ILE A C 1
ATOM 1445 O O . ILE A 1 179 ? 3.955 9.564 -3.713 1.00 91.62 179 ILE A O 1
ATOM 1449 N N . THR A 1 180 ? 4.085 9.570 -1.479 1.00 91.69 180 THR A N 1
ATOM 1450 C CA . THR A 1 180 ? 5.287 10.422 -1.399 1.00 91.69 180 THR A CA 1
ATOM 1451 C C . THR A 1 180 ? 6.579 9.704 -1.804 1.00 91.69 180 THR A C 1
ATOM 1453 O O . THR A 1 180 ? 7.551 10.356 -2.184 1.00 91.69 180 THR A O 1
ATOM 1456 N N . LYS A 1 181 ? 6.607 8.364 -1.780 1.00 92.88 181 LYS A N 1
ATOM 1457 C CA . LYS A 1 181 ? 7.762 7.562 -2.219 1.00 92.88 181 LYS A CA 1
ATOM 1458 C C . LYS A 1 181 ? 7.810 7.347 -3.730 1.00 92.88 181 LYS A C 1
ATOM 1460 O O . LYS A 1 181 ? 8.908 7.145 -4.251 1.00 92.88 181 LYS A O 1
ATOM 1465 N N . TYR A 1 182 ? 6.681 7.400 -4.444 1.00 92.62 182 TYR A N 1
ATOM 1466 C CA . TYR A 1 182 ? 6.671 7.159 -5.892 1.00 92.62 182 TYR A CA 1
ATOM 1467 C C . TYR A 1 182 ? 7.618 8.072 -6.680 1.00 92.62 182 TYR A C 1
ATOM 1469 O O . TYR A 1 182 ? 8.386 7.523 -7.467 1.00 92.62 182 TYR A O 1
ATOM 1477 N N . PRO A 1 183 ? 7.677 9.402 -6.461 1.00 90.06 183 PRO A N 1
ATOM 1478 C CA . PRO A 1 183 ? 8.629 10.257 -7.175 1.00 90.06 183 PRO A CA 1
ATOM 1479 C C . PRO A 1 183 ? 10.087 9.797 -7.021 1.00 90.06 183 PRO A C 1
ATOM 1481 O O . PRO A 1 183 ? 10.829 9.746 -8.000 1.00 90.06 183 PRO A O 1
ATOM 1484 N N . LEU A 1 184 ? 10.477 9.378 -5.811 1.00 90.31 184 LEU A N 1
ATOM 1485 C CA . LEU A 1 184 ? 11.828 8.894 -5.511 1.00 90.31 184 LEU A CA 1
ATOM 1486 C C . LEU A 1 184 ? 12.124 7.552 -6.195 1.00 90.31 184 LEU A C 1
ATOM 1488 O O . LEU A 1 184 ? 13.232 7.330 -6.681 1.00 90.31 184 LEU A O 1
ATOM 1492 N N . LEU A 1 185 ? 11.144 6.646 -6.230 1.00 88.31 185 LEU A N 1
ATOM 1493 C CA . LEU A 1 185 ? 11.272 5.346 -6.893 1.00 88.31 185 LEU A CA 1
ATOM 1494 C C . LEU A 1 185 ? 11.331 5.503 -8.416 1.00 88.31 185 LEU A C 1
ATOM 1496 O O . LEU A 1 185 ? 12.186 4.901 -9.060 1.00 88.31 185 LEU A O 1
ATOM 1500 N N . VAL A 1 186 ? 10.483 6.358 -8.988 1.00 88.44 186 VAL A N 1
ATOM 1501 C CA . VAL A 1 186 ? 10.471 6.640 -10.428 1.00 88.44 186 VAL A CA 1
ATOM 1502 C C . VAL A 1 186 ? 11.776 7.288 -10.865 1.00 88.44 186 VAL A C 1
ATOM 1504 O O . VAL A 1 186 ? 12.356 6.853 -11.857 1.00 88.44 186 VAL A O 1
ATOM 1507 N N . GLN A 1 187 ? 12.299 8.252 -10.102 1.00 87.94 187 GLN A N 1
ATOM 1508 C CA . GLN A 1 187 ? 13.585 8.873 -10.413 1.00 87.94 187 GLN A CA 1
ATOM 1509 C C . GLN A 1 187 ? 14.709 7.836 -10.510 1.00 87.94 187 GLN A C 1
ATOM 1511 O O . GLN A 1 187 ? 15.517 7.921 -11.425 1.00 87.94 187 GLN A O 1
ATOM 1516 N N . LYS A 1 188 ? 14.735 6.837 -9.616 1.00 86.44 188 LYS A N 1
ATOM 1517 C CA . LYS A 1 188 ? 15.731 5.750 -9.619 1.00 86.44 188 LYS A CA 1
ATOM 1518 C C . LYS A 1 188 ? 15.600 4.796 -10.810 1.00 86.44 188 LYS A C 1
ATOM 1520 O O . LYS A 1 188 ? 16.596 4.226 -11.248 1.00 86.44 188 LYS A O 1
ATOM 1525 N N . VAL A 1 189 ? 14.384 4.597 -11.310 1.00 83.94 189 VAL A N 1
ATOM 1526 C CA . VAL A 1 189 ? 14.080 3.658 -12.400 1.00 83.94 189 VAL A CA 1
ATOM 1527 C C . VAL A 1 189 ? 14.214 4.314 -13.783 1.00 83.94 189 VAL A C 1
ATOM 1529 O O . VAL A 1 189 ? 14.545 3.638 -14.757 1.00 83.94 189 VAL A O 1
ATOM 1532 N N . CYS A 1 190 ? 14.007 5.629 -13.862 1.00 75.00 190 CYS A N 1
ATOM 1533 C CA . CYS A 1 190 ? 14.135 6.431 -15.079 1.00 75.00 190 CYS A CA 1
ATOM 1534 C C . CYS A 1 190 ? 15.550 6.992 -15.312 1.00 75.00 190 CYS A C 1
ATOM 1536 O O . CYS A 1 190 ? 15.723 7.771 -16.250 1.00 75.00 190 CYS A O 1
ATOM 1538 N N . ILE A 1 191 ? 16.546 6.636 -14.484 1.00 61.91 191 ILE A N 1
ATOM 1539 C CA . ILE A 1 191 ? 17.937 7.081 -14.677 1.00 61.91 191 ILE A CA 1
ATOM 1540 C C . ILE A 1 191 ? 18.419 6.604 -16.055 1.00 61.91 191 ILE A C 1
ATOM 1542 O O . ILE A 1 191 ? 18.412 5.402 -16.331 1.00 61.91 191 ILE A O 1
ATOM 1546 N N . LYS A 1 192 ? 18.771 7.582 -16.898 1.00 50.22 192 LYS A N 1
ATOM 1547 C CA . LYS A 1 192 ? 19.449 7.427 -18.188 1.00 50.22 192 LYS A CA 1
ATOM 1548 C C . LYS A 1 192 ? 20.944 7.258 -17.991 1.00 50.22 192 LYS A C 1
ATOM 1550 O O . LYS A 1 192 ? 21.475 7.940 -17.085 1.00 50.22 192 LYS A O 1
#

Radius of gyration: 21.3 Å; Cα contacts (8 Å, |Δi|>4): 154; chains: 1; bounding box: 64×34×48 Å